Protein AF-Q00TC0-F1 (afdb_monomer_lite)

Secondary structure (DSSP, 8-state):
-------------------------------------------------EEPP-PPP-----HHHHHHHHHHHHHTTTTB-TTSSBTT-EETTSSTTB-SSSS-B--HHHHHHHH-TT-GGGGS--S-GGG-PPPSS-----EEPSTTS-EE-HHHHHHHHHHHHHHHHHHHHHHHHHHHTT---------------

pLDDT: mean 71.29, std 18.99, range [31.5, 92.44]

Radius of gyration: 34.58 Å; chains: 1; bounding box: 103×61×104 Å

Organism: Ostreococcus tauri (NCBI:txid70448)

Foldseek 3Di:
DDDDDDDDDDDDDDDDDDDDDDDDDDDDDDDDDDPDPDDDDDDDDPPPVADEADAFDDPDDAQVLVLLVQLVCLVCVVQAPLLRHGPPHHYPCRDSQDNVPPDGGDDSSRSSCVVCVVSVSVVVDLDDPVLDDQDPDFDSDWAAAPDSSGTHGPSNNVSVVVVVVVVVVVVVVVVVVVVVVVPDDPDDDDDDDDDDD

Sequence (197 aa):
MKPVIVVVCAIAGAVALARNTKGSPSGAIKPKKTKVVLDPAPTSFVKNDVLPFVRVKSVGVDLDEKNRIDVWLFAARDEVNMFGDARGTKYEHDTPLSNGSGGVKNNKYEYILMRNPDRPWNKVRRFPKHWGKKPDAETRDYVKLPEDYGFGSSTLRKWIEENIARDEETKLKAEEEAGSRTASPMTSPMASPSPAD

Structure (mmCIF, N/CA/C/O backbone):
data_AF-Q00TC0-F1
#
_entry.id   AF-Q00TC0-F1
#
loop_
_atom_site.group_PDB
_atom_site.id
_atom_site.type_symbol
_atom_site.label_atom_id
_atom_site.label_alt_id
_atom_site.label_comp_id
_atom_site.label_asym_id
_atom_site.label_entity_id
_atom_site.label_seq_id
_atom_site.pdbx_PDB_ins_code
_atom_site.Cartn_x
_atom_site.Cartn_y
_atom_site.Cartn_z
_atom_site.occupancy
_atom_site.B_iso_or_equiv
_atom_site.auth_seq_id
_atom_site.auth_comp_id
_atom_site.auth_asym_id
_atom_site.auth_atom_id
_atom_site.pdbx_PDB_model_num
ATOM 1 N N . MET A 1 1 ? 47.817 14.312 25.069 1.00 48.72 1 MET A N 1
ATOM 2 C CA . MET A 1 1 ? 48.611 14.668 23.873 1.00 48.72 1 MET A CA 1
ATOM 3 C C . MET A 1 1 ? 49.030 13.397 23.145 1.00 48.72 1 MET A C 1
ATOM 5 O O . MET A 1 1 ? 49.874 12.686 23.669 1.00 48.72 1 MET A O 1
ATOM 9 N N . LYS A 1 2 ? 48.404 13.092 21.999 1.00 43.59 2 LYS A N 1
ATOM 10 C CA . LYS A 1 2 ? 48.848 12.114 20.982 1.00 43.59 2 LYS A CA 1
ATOM 11 C C . LYS A 1 2 ? 48.243 12.559 19.635 1.00 43.59 2 LYS A C 1
ATOM 13 O O . LYS A 1 2 ? 47.019 12.676 19.594 1.00 43.59 2 LYS A O 1
ATOM 18 N N . PRO A 1 3 ? 49.018 12.863 18.579 1.00 57.62 3 PRO A N 1
ATOM 19 C CA . PRO A 1 3 ? 48.447 13.217 17.283 1.00 57.62 3 PRO A CA 1
ATOM 20 C C . PRO A 1 3 ? 48.186 11.950 16.461 1.00 57.62 3 PRO A C 1
ATOM 22 O O . PRO A 1 3 ? 49.082 11.128 16.280 1.00 57.62 3 PRO A O 1
ATOM 25 N N . VAL A 1 4 ? 46.962 11.791 15.956 1.00 53.84 4 VAL A N 1
ATOM 26 C CA . VAL A 1 4 ? 46.647 10.778 14.941 1.00 53.84 4 VAL A CA 1
ATOM 27 C C . VAL A 1 4 ? 46.828 11.434 13.577 1.00 53.84 4 VAL A C 1
ATOM 29 O O . VAL A 1 4 ? 46.049 12.295 13.179 1.00 53.84 4 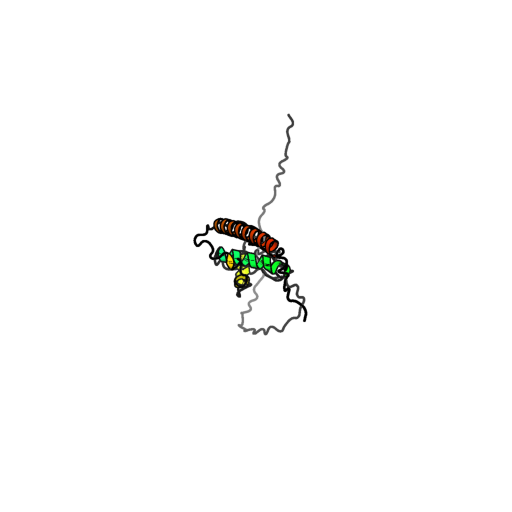VAL A O 1
ATOM 32 N N . ILE A 1 5 ? 47.901 11.050 12.891 1.00 50.84 5 ILE A N 1
ATOM 33 C CA . ILE A 1 5 ? 48.185 11.409 11.502 1.00 50.84 5 ILE A CA 1
ATOM 34 C C . ILE A 1 5 ? 47.366 10.460 10.626 1.00 50.84 5 ILE A C 1
ATOM 36 O O . ILE A 1 5 ? 47.624 9.258 10.619 1.00 50.84 5 ILE A O 1
ATOM 40 N N . VAL A 1 6 ? 46.385 10.985 9.890 1.00 56.16 6 VAL A N 1
ATOM 41 C CA . VAL A 1 6 ? 45.730 10.242 8.806 1.00 56.16 6 VAL A CA 1
ATOM 42 C C . VAL A 1 6 ? 46.312 10.727 7.487 1.00 56.16 6 VAL A C 1
ATOM 44 O O . VAL A 1 6 ? 46.176 11.885 7.098 1.00 56.16 6 VAL A O 1
ATOM 47 N N . VAL A 1 7 ? 47.017 9.802 6.846 1.00 49.38 7 VAL A N 1
ATOM 48 C CA . VAL A 1 7 ? 47.694 9.928 5.561 1.00 49.38 7 VAL A CA 1
ATOM 49 C C . VAL A 1 7 ? 46.658 10.112 4.450 1.00 49.38 7 VAL A C 1
ATOM 51 O O . VAL A 1 7 ? 45.841 9.230 4.196 1.00 49.38 7 VAL A O 1
ATOM 54 N N . VAL A 1 8 ? 46.711 11.259 3.773 1.00 45.72 8 VAL A N 1
ATOM 55 C CA . VAL A 1 8 ? 46.001 11.516 2.514 1.00 45.72 8 VAL A CA 1
ATOM 56 C C . VAL A 1 8 ? 46.807 10.868 1.391 1.00 45.72 8 VAL A C 1
ATOM 58 O O . VAL A 1 8 ? 47.902 11.323 1.069 1.00 45.72 8 VAL A O 1
ATOM 61 N N . CYS A 1 9 ? 46.282 9.795 0.800 1.00 40.31 9 CYS A N 1
ATOM 62 C CA . CYS A 1 9 ? 46.865 9.175 -0.386 1.00 40.31 9 CYS A CA 1
ATOM 63 C C . CYS A 1 9 ? 46.141 9.708 -1.629 1.00 40.31 9 CYS A C 1
ATOM 65 O O . CYS A 1 9 ? 45.025 9.297 -1.944 1.00 40.31 9 CYS A O 1
ATOM 67 N N . ALA A 1 10 ? 46.767 10.676 -2.299 1.00 42.88 10 ALA A N 1
ATOM 68 C CA . ALA A 1 10 ? 46.344 11.180 -3.596 1.00 42.88 10 ALA A CA 1
ATOM 69 C C . ALA A 1 10 ? 46.734 10.170 -4.686 1.00 42.88 10 ALA A C 1
ATOM 71 O O . ALA A 1 10 ? 47.915 9.874 -4.858 1.00 42.88 10 ALA A O 1
ATOM 72 N N . ILE A 1 11 ? 45.755 9.663 -5.438 1.00 49.56 11 ILE A N 1
ATOM 73 C CA . ILE A 1 11 ? 46.011 8.905 -6.666 1.00 49.56 11 ILE A CA 1
ATOM 74 C C . ILE A 1 11 ? 45.809 9.856 -7.843 1.00 49.56 11 ILE A C 1
ATOM 76 O O . ILE A 1 11 ? 44.707 10.338 -8.102 1.00 49.56 11 ILE A O 1
ATOM 80 N N . ALA A 1 12 ? 46.919 10.139 -8.516 1.00 43.47 12 ALA A N 1
ATOM 81 C CA . ALA A 1 12 ? 47.005 10.879 -9.760 1.00 43.47 12 ALA A CA 1
ATOM 82 C C . ALA A 1 12 ? 47.028 9.920 -10.962 1.00 43.47 12 ALA A C 1
ATOM 84 O O . ALA A 1 12 ? 47.591 8.830 -10.881 1.00 43.47 12 ALA A O 1
ATOM 85 N N . GLY A 1 13 ? 46.509 10.397 -12.098 1.00 35.56 13 GLY A N 1
ATOM 86 C CA . GLY A 1 13 ? 46.763 9.852 -13.439 1.00 35.56 13 GLY A CA 1
ATOM 87 C C . GLY A 1 13 ? 45.573 9.089 -14.037 1.00 35.56 13 GLY A C 1
ATOM 88 O O . GLY A 1 13 ? 44.942 8.293 -13.361 1.00 35.56 13 GLY A O 1
ATOM 89 N N . ALA A 1 14 ? 45.193 9.252 -15.303 1.00 41.91 14 ALA A N 1
ATOM 90 C CA . ALA A 1 14 ? 45.708 10.090 -16.375 1.00 41.91 14 ALA A CA 1
ATOM 91 C C . ALA A 1 14 ? 44.593 10.262 -17.425 1.00 41.91 14 ALA A C 1
ATOM 93 O O . ALA A 1 14 ? 43.910 9.303 -17.780 1.00 41.91 14 ALA A O 1
ATOM 94 N N . VAL A 1 15 ? 44.432 11.481 -17.938 1.00 46.44 15 VAL A N 1
ATOM 95 C CA . VAL A 1 15 ? 43.676 11.783 -19.160 1.00 46.44 15 VAL A CA 1
ATOM 96 C C . VAL A 1 15 ? 44.702 11.970 -20.270 1.00 46.44 15 VAL A C 1
ATOM 98 O O . VAL A 1 15 ? 45.565 12.838 -20.152 1.00 46.44 15 VAL A O 1
ATOM 101 N N . ALA A 1 16 ? 44.610 11.194 -21.351 1.00 42.09 16 ALA A N 1
ATOM 102 C CA . ALA A 1 16 ? 45.318 11.497 -22.589 1.00 42.09 16 ALA A CA 1
ATOM 103 C C . ALA A 1 16 ? 44.537 11.015 -23.820 1.00 42.09 16 ALA A C 1
ATOM 105 O O . ALA A 1 16 ? 44.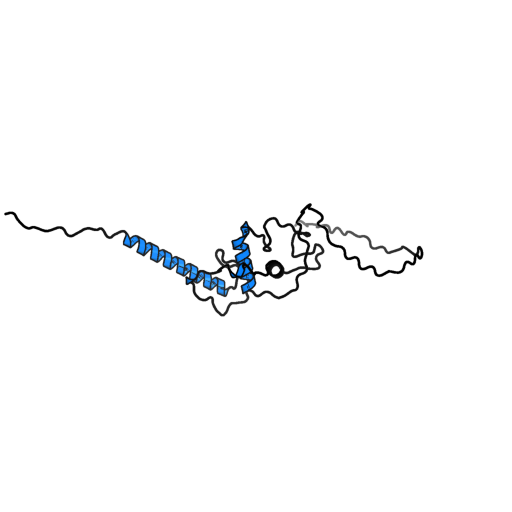043 9.893 -23.891 1.00 42.09 16 ALA A O 1
ATOM 106 N N . LEU A 1 17 ? 44.423 11.952 -24.757 1.00 38.09 17 LEU A N 1
ATOM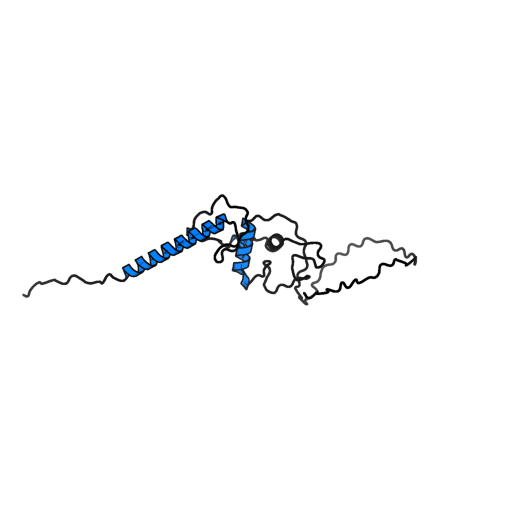 107 C CA . LEU A 1 17 ? 43.637 11.982 -25.982 1.00 38.09 17 LEU A CA 1
ATOM 108 C C . LEU A 1 17 ? 44.063 10.974 -27.066 1.00 38.09 17 LEU A C 1
ATOM 110 O O . LEU A 1 17 ? 45.244 10.800 -27.340 1.00 38.09 17 LEU A O 1
ATOM 114 N N . ALA A 1 18 ? 43.036 10.477 -27.763 1.00 38.66 18 ALA A N 1
ATOM 115 C CA . ALA A 1 18 ? 42.856 10.385 -29.218 1.00 38.66 18 ALA A CA 1
ATOM 116 C C . ALA A 1 18 ? 44.051 10.065 -30.139 1.00 38.66 18 ALA A C 1
ATOM 118 O O . ALA A 1 18 ? 45.017 10.817 -30.214 1.00 38.66 18 ALA A O 1
ATOM 119 N N . ARG A 1 19 ? 43.830 9.075 -31.020 1.00 40.47 19 ARG A N 1
ATOM 120 C CA . ARG A 1 19 ? 44.047 9.125 -32.484 1.00 40.47 19 ARG A CA 1
ATOM 121 C C . ARG A 1 19 ? 43.619 7.786 -33.101 1.00 40.47 19 ARG A C 1
ATOM 123 O O . ARG A 1 19 ? 44.242 6.775 -32.815 1.00 40.47 19 ARG A O 1
ATOM 130 N N . ASN A 1 20 ? 42.639 7.776 -34.005 1.00 35.31 20 ASN A N 1
ATOM 131 C CA . ASN A 1 20 ? 42.801 6.963 -35.211 1.00 35.31 20 ASN A CA 1
ATOM 132 C C . ASN A 1 20 ? 42.061 7.576 -36.401 1.00 35.31 20 ASN A C 1
ATOM 134 O O . ASN A 1 20 ? 40.901 7.978 -36.333 1.00 35.31 20 ASN A O 1
ATOM 138 N N . THR A 1 21 ? 42.816 7.678 -37.477 1.00 40.94 21 THR A N 1
ATOM 139 C CA . THR A 1 21 ? 42.538 8.325 -38.743 1.00 40.94 21 THR A CA 1
ATOM 140 C C . THR A 1 21 ? 42.026 7.311 -39.761 1.00 40.94 21 THR A C 1
ATOM 142 O O . THR A 1 21 ? 42.593 6.237 -39.892 1.00 40.94 21 THR A O 1
ATOM 145 N N . LYS A 1 22 ? 41.012 7.732 -40.524 1.00 33.56 22 LYS A N 1
ATOM 146 C CA . LYS A 1 22 ? 40.753 7.441 -41.948 1.00 33.56 22 LYS A CA 1
ATOM 147 C C . LYS A 1 22 ? 40.922 5.996 -42.466 1.00 33.56 22 LYS A C 1
ATOM 149 O O . LYS A 1 22 ? 42.024 5.554 -42.746 1.00 33.56 22 LYS A O 1
ATOM 154 N N . GLY A 1 23 ? 39.783 5.434 -42.883 1.00 32.62 23 GLY A N 1
ATOM 155 C CA . GLY A 1 23 ? 39.542 5.142 -44.304 1.00 32.62 23 GLY A CA 1
ATOM 156 C C . GLY A 1 23 ? 39.817 3.718 -44.794 1.00 32.62 23 GLY A C 1
ATOM 157 O O . GLY A 1 23 ? 40.959 3.333 -45.003 1.00 32.62 23 GLY A O 1
ATOM 158 N N . SER A 1 24 ? 38.747 2.990 -45.123 1.00 31.50 24 SER A N 1
ATOM 159 C CA . SER A 1 24 ? 38.765 1.927 -46.137 1.00 31.50 24 SER A CA 1
ATOM 160 C C . SER A 1 24 ? 37.386 1.842 -46.826 1.00 31.50 24 SER A C 1
ATOM 162 O O . SER A 1 24 ? 36.404 2.303 -46.239 1.00 31.50 24 SER A O 1
ATOM 164 N N . PRO A 1 25 ? 37.304 1.386 -48.091 1.00 43.59 25 PRO A N 1
ATOM 165 C CA . PRO A 1 25 ? 36.429 1.986 -49.090 1.00 43.59 25 PRO A CA 1
ATOM 166 C C . PRO A 1 25 ? 35.084 1.280 -49.306 1.00 43.59 25 PRO A C 1
ATOM 168 O O . PRO A 1 25 ? 34.936 0.073 -49.162 1.00 43.59 25 PRO A O 1
ATOM 171 N N . SER A 1 26 ? 34.132 2.112 -49.730 1.00 34.50 26 SER A N 1
ATOM 172 C CA . SER A 1 26 ? 33.080 1.889 -50.730 1.00 34.50 26 SER A CA 1
ATOM 173 C C . SER A 1 26 ? 32.761 0.441 -51.139 1.00 34.50 26 SER A C 1
ATOM 175 O O . SER A 1 26 ? 33.467 -0.178 -51.930 1.00 34.50 26 SER A O 1
ATOM 177 N N . GLY A 1 27 ? 31.590 -0.022 -50.704 1.00 31.86 27 GLY A N 1
ATOM 178 C CA . GLY A 1 27 ? 30.857 -1.143 -51.284 1.00 31.86 27 GLY A CA 1
ATOM 179 C C . GLY A 1 27 ? 29.368 -0.818 -51.259 1.00 31.86 27 GLY A C 1
ATOM 180 O O . GLY A 1 27 ? 28.670 -1.116 -50.295 1.00 31.86 27 GLY A O 1
ATOM 181 N N . ALA A 1 28 ? 28.892 -0.123 -52.290 1.00 41.06 28 ALA A N 1
ATOM 182 C CA . ALA A 1 28 ? 27.494 0.245 -52.446 1.00 41.06 28 ALA A CA 1
ATOM 183 C C . ALA A 1 28 ? 26.624 -0.999 -52.689 1.00 41.06 28 ALA A C 1
ATOM 185 O O . ALA A 1 28 ? 26.742 -1.636 -53.733 1.00 41.06 28 ALA A O 1
ATOM 186 N N . ILE A 1 29 ? 25.692 -1.300 -51.779 1.00 38.91 29 ILE A N 1
ATOM 187 C CA . ILE A 1 29 ? 24.561 -2.195 -52.057 1.00 38.91 29 ILE A CA 1
ATOM 188 C C . ILE A 1 29 ? 23.287 -1.555 -51.494 1.00 38.91 29 ILE A C 1
ATOM 190 O O . ILE A 1 29 ? 23.143 -1.311 -50.301 1.00 38.91 29 ILE A O 1
ATOM 194 N N . LYS A 1 30 ? 22.376 -1.232 -52.413 1.00 42.09 30 LYS A N 1
ATOM 195 C CA . LYS A 1 30 ? 21.073 -0.588 -52.195 1.00 42.09 30 LYS A CA 1
ATOM 196 C C . LYS A 1 30 ? 20.179 -1.450 -51.279 1.00 42.09 30 LYS A C 1
ATOM 198 O O . LYS A 1 30 ? 20.121 -2.659 -51.509 1.00 42.09 30 LYS A O 1
ATOM 203 N N . PRO A 1 31 ? 19.391 -0.889 -50.341 1.00 39.16 31 PRO A N 1
ATOM 204 C CA . PRO A 1 31 ? 18.407 -1.683 -49.611 1.00 39.16 31 PRO A CA 1
ATOM 205 C C . PRO A 1 31 ? 17.187 -1.973 -50.501 1.00 39.16 31 PRO A C 1
ATOM 207 O O . PRO A 1 31 ? 16.370 -1.093 -50.781 1.00 39.16 31 PRO A O 1
ATOM 210 N N . LYS A 1 32 ? 17.048 -3.226 -50.950 1.00 42.69 32 LYS A N 1
ATOM 211 C CA . LYS A 1 32 ? 15.774 -3.759 -51.449 1.00 42.69 32 LYS A CA 1
ATOM 212 C C . LYS A 1 32 ? 14.853 -3.986 -50.246 1.00 42.69 32 LYS A C 1
ATOM 214 O O . LYS A 1 32 ? 15.226 -4.671 -49.299 1.00 42.69 32 LYS A O 1
ATOM 219 N N . LYS A 1 33 ? 13.650 -3.407 -50.285 1.00 46.88 33 LYS A N 1
ATOM 220 C CA . LYS A 1 33 ? 12.564 -3.717 -49.347 1.00 46.88 33 LYS A CA 1
ATOM 221 C C . LYS A 1 33 ? 12.161 -5.182 -49.537 1.00 46.88 33 LYS A C 1
ATOM 223 O O . LYS A 1 33 ? 11.481 -5.495 -50.509 1.00 46.88 33 LYS A O 1
ATOM 228 N N . THR A 1 34 ? 12.532 -6.044 -48.597 1.00 38.34 34 THR A N 1
ATOM 229 C CA . THR A 1 34 ? 11.938 -7.377 -48.450 1.00 38.34 34 THR A CA 1
ATOM 230 C C . THR A 1 34 ? 11.283 -7.436 -47.081 1.00 38.34 34 THR A C 1
ATOM 232 O O . THR A 1 34 ? 11.945 -7.375 -46.049 1.00 38.34 34 THR A O 1
ATOM 235 N N . LYS A 1 35 ? 9.953 -7.495 -47.087 1.00 46.78 35 LYS A N 1
ATOM 236 C CA . LYS A 1 35 ? 9.118 -7.746 -45.918 1.00 46.78 35 LYS A CA 1
ATOM 237 C C . LYS A 1 35 ? 9.372 -9.193 -45.491 1.00 46.78 35 LYS A C 1
ATOM 239 O O . LYS A 1 35 ? 8.813 -10.106 -46.086 1.00 46.78 35 LYS A O 1
ATOM 244 N N . VAL A 1 36 ? 10.254 -9.401 -44.517 1.00 37.06 36 VAL A N 1
ATOM 245 C CA . VAL A 1 36 ? 10.420 -10.713 -43.888 1.00 37.06 36 VAL A CA 1
ATOM 246 C C . VAL A 1 36 ? 9.328 -10.837 -42.833 1.00 37.06 36 VAL A C 1
ATOM 248 O O . VAL A 1 36 ? 9.433 -10.298 -41.735 1.00 37.06 36 VAL A O 1
ATOM 251 N N . VAL A 1 37 ? 8.235 -11.493 -43.218 1.00 49.09 37 VAL A N 1
ATOM 252 C CA . VAL A 1 37 ? 7.329 -12.141 -42.270 1.00 49.09 37 VAL A CA 1
ATOM 253 C C . VAL A 1 37 ? 8.126 -13.317 -41.710 1.00 49.09 37 VAL A C 1
ATOM 255 O O . VAL A 1 37 ? 8.336 -14.308 -42.400 1.00 49.09 37 VAL A O 1
ATOM 258 N N . LEU A 1 38 ? 8.692 -13.135 -40.519 1.00 40.69 38 LEU A N 1
ATOM 259 C CA . LEU A 1 38 ? 9.277 -14.214 -39.732 1.00 40.69 38 LEU A CA 1
ATOM 260 C C . LEU A 1 38 ? 8.165 -14.738 -38.834 1.00 40.69 38 LEU A C 1
ATOM 262 O O . LEU A 1 38 ? 7.821 -14.101 -37.839 1.00 40.69 38 LEU A O 1
ATOM 266 N N . ASP A 1 39 ? 7.598 -15.876 -39.210 1.00 40.84 39 ASP A N 1
ATOM 267 C CA . ASP A 1 39 ? 6.833 -16.702 -38.286 1.00 40.84 39 ASP A CA 1
ATOM 268 C C . ASP A 1 39 ? 7.775 -17.133 -37.145 1.00 40.84 39 ASP A C 1
ATOM 270 O O . ASP A 1 39 ? 8.810 -17.753 -37.417 1.00 40.84 39 ASP A O 1
ATOM 274 N N . PRO A 1 40 ? 7.491 -16.817 -35.866 1.00 49.59 40 PRO A N 1
ATOM 275 C CA . PRO A 1 40 ? 8.294 -17.336 -34.772 1.00 49.59 40 PRO A CA 1
ATOM 276 C C . PRO A 1 40 ? 7.877 -18.783 -34.491 1.00 49.59 40 PRO A C 1
ATOM 278 O O . PRO A 1 40 ? 6.931 -19.045 -33.748 1.00 49.59 40 PRO A O 1
ATOM 281 N N . ALA A 1 41 ? 8.595 -19.741 -35.079 1.00 45.84 41 ALA A N 1
ATOM 282 C CA . ALA A 1 41 ? 8.568 -21.116 -34.594 1.00 45.84 41 ALA A CA 1
ATOM 283 C C . ALA A 1 41 ? 9.139 -21.173 -33.156 1.00 45.84 41 ALA A C 1
ATOM 285 O O . ALA A 1 41 ? 10.079 -20.436 -32.839 1.00 45.84 41 ALA A O 1
ATOM 286 N N . PRO A 1 42 ? 8.584 -22.019 -32.269 1.00 53.88 42 PRO A N 1
ATOM 287 C CA . PRO A 1 42 ? 8.917 -22.021 -30.849 1.00 53.88 42 PRO A CA 1
ATOM 288 C C . PRO A 1 42 ? 10.271 -22.692 -30.599 1.00 53.88 42 PRO A C 1
ATOM 290 O O . PRO A 1 42 ? 10.377 -23.916 -30.534 1.00 53.88 42 PRO A O 1
ATOM 293 N N . THR A 1 43 ? 11.320 -21.892 -30.419 1.00 49.72 43 THR A N 1
ATOM 294 C CA . THR A 1 43 ? 12.619 -22.388 -29.955 1.00 49.72 43 THR A CA 1
ATOM 295 C C . THR A 1 43 ? 12.513 -22.768 -28.477 1.00 49.72 43 THR A C 1
ATOM 297 O O . THR A 1 43 ? 12.267 -21.936 -27.603 1.00 49.72 43 THR A O 1
ATOM 300 N N . SER A 1 44 ? 12.656 -24.057 -28.198 1.00 45.75 44 SER A N 1
ATOM 301 C CA . SER A 1 44 ? 12.496 -24.669 -26.884 1.00 45.75 44 SER A CA 1
ATOM 302 C C . SER A 1 44 ? 13.642 -24.344 -25.911 1.00 45.75 44 SER A C 1
ATOM 304 O O . SER A 1 44 ? 14.778 -24.751 -26.126 1.00 45.75 44 SER A O 1
ATOM 306 N N . PHE A 1 45 ? 13.292 -23.666 -24.813 1.00 45.97 45 PHE A N 1
ATOM 307 C CA . PHE A 1 45 ? 13.650 -23.966 -23.417 1.00 45.97 45 PHE A CA 1
ATOM 308 C C . PHE A 1 45 ? 15.109 -24.339 -23.074 1.00 45.97 45 PHE A C 1
ATOM 310 O O . PHE A 1 45 ? 15.464 -25.506 -22.946 1.00 45.97 45 PHE A O 1
ATOM 317 N N . VAL A 1 46 ? 15.861 -23.321 -22.648 1.00 41.53 46 VAL A N 1
ATOM 318 C CA . VAL A 1 46 ? 16.468 -23.319 -21.306 1.00 41.53 46 VAL A CA 1
ATOM 319 C C . VAL A 1 46 ? 15.864 -22.115 -20.587 1.00 41.53 46 VAL A C 1
ATOM 321 O O . VAL A 1 46 ? 16.262 -20.979 -20.827 1.00 41.53 46 VAL A O 1
ATOM 324 N N . LYS A 1 47 ? 14.824 -22.339 -19.779 1.00 49.38 47 LYS A N 1
ATOM 325 C CA . LYS A 1 47 ? 14.145 -21.286 -19.012 1.00 49.38 47 LYS A CA 1
ATOM 326 C C . LYS A 1 47 ? 15.012 -20.832 -17.839 1.00 49.38 47 LYS A C 1
ATOM 328 O O . LYS A 1 47 ? 14.758 -21.146 -16.681 1.00 49.38 47 LYS A O 1
ATOM 333 N N . ASN A 1 48 ? 16.061 -20.081 -18.138 1.00 55.44 48 ASN A N 1
ATOM 334 C CA . ASN A 1 48 ? 16.570 -19.124 -17.172 1.00 55.44 48 ASN A CA 1
ATOM 335 C C . ASN A 1 48 ? 15.570 -17.961 -17.180 1.00 55.44 48 ASN A C 1
ATOM 337 O O . ASN A 1 48 ? 15.769 -16.996 -17.910 1.00 55.44 48 ASN A O 1
ATOM 341 N N . ASP A 1 49 ? 14.463 -18.107 -16.440 1.00 70.38 49 ASP A N 1
ATOM 342 C CA . ASP A 1 49 ? 13.342 -17.152 -16.342 1.00 70.38 49 ASP A CA 1
ATOM 343 C C . ASP A 1 49 ? 13.759 -15.875 -15.580 1.00 70.38 49 ASP A C 1
ATOM 345 O O . ASP A 1 49 ? 13.182 -15.494 -14.562 1.00 70.38 49 ASP A O 1
ATOM 349 N N . VAL A 1 50 ? 14.835 -15.235 -16.033 1.00 78.75 50 VAL A N 1
ATOM 350 C CA . VAL A 1 50 ? 15.293 -13.944 -15.535 1.00 78.75 50 VAL A CA 1
ATOM 351 C C . VAL A 1 50 ? 14.443 -12.876 -16.211 1.00 78.75 50 VAL A C 1
ATOM 353 O O . VAL A 1 50 ? 14.471 -12.730 -17.432 1.00 78.75 50 VAL A O 1
ATOM 356 N N . LEU A 1 51 ? 13.656 -12.143 -15.425 1.00 84.75 51 LEU A N 1
ATOM 357 C CA . LEU A 1 51 ? 12.800 -11.088 -15.952 1.00 84.75 51 LEU A CA 1
ATOM 358 C C . LEU A 1 51 ? 13.638 -9.865 -16.364 1.00 84.75 51 LEU A C 1
ATOM 360 O O . LEU A 1 51 ? 14.413 -9.366 -15.536 1.00 84.75 51 LEU A O 1
ATOM 364 N N . PRO A 1 52 ? 13.461 -9.354 -17.600 1.00 84.81 52 PRO A N 1
ATOM 365 C CA . PRO A 1 52 ? 14.162 -8.167 -18.066 1.00 84.81 52 PRO A CA 1
ATOM 366 C C . PRO A 1 52 ? 13.603 -6.898 -17.421 1.00 84.81 52 PRO A C 1
ATOM 368 O O . PRO A 1 52 ? 12.432 -6.835 -17.025 1.00 84.81 52 PRO A O 1
ATOM 371 N N . PHE A 1 53 ? 14.424 -5.850 -17.357 1.00 84.81 53 PHE A N 1
ATOM 372 C CA . PHE A 1 53 ? 13.959 -4.547 -16.883 1.00 84.81 53 PHE A CA 1
ATOM 373 C C . PHE A 1 53 ? 12.956 -3.919 -17.867 1.00 84.81 53 PHE A C 1
ATOM 375 O O . PHE A 1 53 ? 13.250 -3.705 -19.042 1.00 84.81 53 PHE A O 1
ATOM 382 N N . VAL A 1 54 ? 11.771 -3.551 -17.370 1.00 85.88 54 VAL A N 1
ATOM 383 C CA . VAL A 1 54 ? 10.736 -2.853 -18.148 1.00 85.88 54 VAL A CA 1
ATOM 384 C C . VAL A 1 54 ? 10.564 -1.451 -17.593 1.00 85.88 54 VAL A C 1
ATOM 386 O O . VAL A 1 54 ? 10.278 -1.289 -16.413 1.00 85.88 54 VAL A O 1
ATOM 389 N N . ARG A 1 55 ? 10.688 -0.419 -18.430 1.00 85.62 55 ARG A N 1
ATOM 390 C CA . ARG A 1 55 ? 10.452 0.967 -18.003 1.00 85.62 55 ARG A CA 1
ATOM 391 C C . ARG A 1 55 ? 8.958 1.218 -17.794 1.00 85.62 55 ARG A C 1
ATOM 393 O O . ARG A 1 55 ? 8.176 1.106 -18.737 1.00 85.62 55 ARG A O 1
ATOM 400 N N . VAL A 1 56 ? 8.583 1.633 -16.587 1.00 86.00 56 VAL A N 1
ATOM 401 C CA . VAL A 1 56 ? 7.195 1.954 -16.229 1.00 86.00 56 VAL A CA 1
ATOM 402 C C . VAL A 1 56 ? 6.963 3.462 -16.350 1.00 86.00 56 VAL A C 1
ATOM 404 O O . VAL A 1 56 ? 7.852 4.269 -16.079 1.00 86.00 56 VAL A O 1
ATOM 407 N N . LYS A 1 57 ? 5.770 3.858 -16.806 1.00 85.38 57 LYS A N 1
ATOM 408 C CA . LYS A 1 57 ? 5.350 5.266 -16.818 1.00 85.38 57 LYS A CA 1
ATOM 409 C C . LYS A 1 57 ? 4.916 5.669 -15.411 1.00 85.38 57 LYS A C 1
ATOM 411 O O . LYS A 1 57 ? 4.162 4.928 -14.789 1.00 85.38 57 LYS A O 1
ATOM 416 N N . SER A 1 58 ? 5.330 6.846 -14.949 1.00 81.12 58 SER A N 1
ATOM 417 C CA . SER A 1 58 ? 4.909 7.339 -13.641 1.00 81.12 58 SER A CA 1
ATOM 418 C C . SER A 1 58 ? 3.446 7.779 -13.675 1.00 81.12 58 SER A C 1
ATOM 420 O O . SER A 1 58 ? 3.116 8.733 -14.382 1.00 81.12 58 SER A O 1
ATOM 422 N N . VAL A 1 59 ? 2.577 7.089 -12.936 1.00 82.06 59 VAL A N 1
ATOM 423 C CA . VAL A 1 59 ? 1.125 7.362 -12.895 1.00 82.06 59 VAL A CA 1
ATOM 424 C C . VAL A 1 59 ? 0.733 8.093 -11.607 1.00 82.06 59 VAL A C 1
ATOM 426 O O . VAL A 1 59 ? -0.306 8.740 -11.572 1.00 82.06 59 VAL A O 1
ATOM 429 N N . GLY A 1 60 ? 1.586 8.071 -10.574 1.00 81.88 60 GLY A N 1
ATOM 430 C CA . GLY A 1 60 ? 1.280 8.684 -9.281 1.00 81.88 60 GLY A CA 1
ATOM 431 C C . GLY A 1 60 ? 0.229 7.876 -8.519 1.00 81.88 60 GLY A C 1
ATOM 432 O O . GLY A 1 60 ? -0.968 8.088 -8.660 1.00 81.88 60 GLY A O 1
ATOM 433 N N . VAL A 1 61 ? 0.686 6.927 -7.702 1.00 84.06 61 VAL A N 1
ATOM 434 C CA . VAL A 1 61 ? -0.200 6.028 -6.945 1.00 84.06 61 VAL A CA 1
ATOM 435 C C . VAL A 1 61 ? -0.622 6.673 -5.621 1.00 84.06 61 VAL A C 1
ATOM 437 O O . VAL A 1 61 ? 0.234 7.172 -4.875 1.00 84.06 61 VAL A O 1
ATOM 440 N N . ASP A 1 62 ? -1.923 6.641 -5.326 1.00 86.88 62 ASP A N 1
ATOM 441 C CA . ASP A 1 62 ? -2.489 7.159 -4.077 1.00 86.88 62 ASP A CA 1
ATOM 442 C C . ASP A 1 62 ? -2.047 6.343 -2.846 1.00 86.88 62 ASP A C 1
ATOM 444 O O . ASP A 1 62 ? -1.644 5.182 -2.953 1.00 86.88 62 ASP A O 1
ATOM 448 N N . LEU A 1 63 ? -2.096 6.961 -1.663 1.00 82.50 63 LEU A N 1
ATOM 449 C CA . LEU A 1 63 ? -1.712 6.335 -0.399 1.00 82.50 63 LEU A CA 1
ATOM 450 C C . LEU A 1 63 ? -2.586 5.119 -0.062 1.00 82.50 63 LEU A C 1
ATOM 452 O O . LEU A 1 63 ? -2.052 4.091 0.350 1.00 82.50 63 LEU A O 1
ATOM 456 N N . ASP A 1 64 ? -3.904 5.204 -0.257 1.00 81.12 64 ASP A N 1
ATOM 457 C CA . ASP A 1 64 ? -4.810 4.094 0.060 1.00 81.12 64 ASP A CA 1
ATOM 458 C C . ASP A 1 64 ? -4.502 2.871 -0.817 1.00 81.12 64 ASP A C 1
ATOM 460 O O . ASP A 1 64 ? -4.449 1.743 -0.326 1.00 81.12 64 ASP A O 1
ATOM 464 N N . GLU A 1 65 ? -4.191 3.097 -2.096 1.00 86.75 65 GLU A N 1
ATOM 465 C CA . GLU A 1 65 ? -3.810 2.031 -3.020 1.00 86.75 65 GLU A CA 1
ATOM 466 C C . GLU A 1 65 ? -2.456 1.398 -2.668 1.00 86.75 65 GLU A C 1
ATOM 468 O O . GLU A 1 65 ? -2.356 0.170 -2.629 1.00 86.75 65 GLU A O 1
ATOM 473 N N . LYS A 1 66 ? -1.437 2.203 -2.341 1.00 87.31 66 LYS A N 1
ATOM 474 C CA . LYS A 1 66 ? -0.141 1.689 -1.855 1.00 87.31 66 LYS A CA 1
ATOM 475 C C . LYS A 1 66 ? -0.324 0.785 -0.639 1.00 87.31 66 LYS A C 1
ATOM 477 O O . LYS A 1 66 ? 0.212 -0.318 -0.605 1.00 87.31 66 LYS A O 1
ATOM 482 N N . ASN A 1 67 ? -1.160 1.213 0.304 1.00 84.44 67 ASN A N 1
ATOM 483 C CA . ASN A 1 67 ? -1.427 0.453 1.518 1.00 84.44 67 ASN A CA 1
ATOM 484 C C . ASN A 1 67 ? -2.104 -0.893 1.223 1.00 84.44 67 ASN A C 1
ATOM 486 O O . ASN A 1 67 ? -1.742 -1.901 1.824 1.00 84.44 67 ASN A O 1
ATOM 490 N N . ARG A 1 68 ? -3.067 -0.941 0.290 1.00 87.44 68 ARG A N 1
ATOM 491 C CA . ARG A 1 68 ? -3.697 -2.210 -0.122 1.00 87.44 68 ARG A CA 1
ATOM 492 C C . ARG A 1 68 ? -2.683 -3.153 -0.761 1.00 87.44 68 ARG A C 1
ATOM 494 O O . ARG A 1 68 ? -2.689 -4.344 -0.457 1.00 87.44 68 ARG A O 1
ATOM 501 N N . ILE A 1 69 ? -1.805 -2.618 -1.611 1.00 90.38 69 ILE A N 1
ATOM 502 C CA . ILE A 1 69 ? -0.726 -3.386 -2.234 1.00 90.38 69 ILE A CA 1
ATOM 503 C C . ILE A 1 69 ? 0.181 -3.995 -1.161 1.00 90.38 69 ILE A C 1
ATOM 505 O O . ILE A 1 69 ? 0.449 -5.190 -1.215 1.00 90.38 69 ILE A O 1
ATOM 509 N N . ASP A 1 70 ? 0.622 -3.217 -0.171 1.00 88.00 70 ASP A N 1
ATOM 510 C CA . ASP A 1 70 ? 1.515 -3.735 0.871 1.00 88.00 70 ASP A CA 1
ATOM 511 C C . ASP A 1 70 ? 0.848 -4.795 1.751 1.00 88.00 70 ASP A C 1
ATOM 513 O O . ASP A 1 70 ? 1.482 -5.797 2.078 1.00 88.00 70 ASP A O 1
ATOM 517 N N . VAL A 1 71 ? -0.434 -4.627 2.087 1.00 86.88 71 VAL A N 1
ATOM 518 C CA . VAL A 1 71 ? -1.196 -5.647 2.825 1.00 86.88 71 VAL A CA 1
ATOM 519 C C . VAL A 1 71 ? -1.301 -6.934 2.011 1.00 86.88 71 VAL A C 1
ATOM 521 O O . VAL A 1 71 ? -1.109 -8.017 2.551 1.00 86.88 71 VAL A O 1
ATOM 524 N N . TRP A 1 72 ? -1.558 -6.836 0.706 1.00 90.12 72 TRP A N 1
ATOM 525 C CA . TRP A 1 72 ? -1.583 -8.007 -0.167 1.00 90.12 72 TRP A CA 1
ATOM 526 C C . TRP A 1 72 ? -0.213 -8.685 -0.276 1.00 90.12 72 TRP A C 1
ATOM 528 O O . TRP A 1 72 ? -0.143 -9.903 -0.152 1.00 90.12 72 TRP A O 1
ATOM 538 N N . LEU A 1 73 ? 0.872 -7.920 -0.434 1.00 89.94 73 LEU A N 1
ATOM 539 C CA . LEU A 1 73 ? 2.235 -8.462 -0.445 1.00 89.94 73 LEU A CA 1
ATOM 540 C C . LEU A 1 73 ? 2.574 -9.181 0.863 1.00 89.94 73 LEU A C 1
ATOM 542 O O . LEU A 1 73 ? 3.255 -10.201 0.846 1.00 89.94 73 LEU A O 1
ATOM 546 N N . PHE A 1 74 ? 2.110 -8.647 1.994 1.00 85.62 74 PHE A N 1
ATOM 547 C CA . PHE A 1 74 ? 2.312 -9.264 3.298 1.00 85.62 74 PHE A CA 1
ATOM 548 C C . PHE A 1 74 ? 1.471 -10.535 3.466 1.00 85.62 74 PHE A C 1
ATOM 550 O O . PHE A 1 74 ? 1.996 -11.562 3.889 1.00 85.62 74 PHE A O 1
ATOM 557 N N . ALA A 1 75 ? 0.192 -10.489 3.087 1.00 84.94 75 ALA A N 1
ATOM 558 C CA . ALA A 1 75 ? -0.723 -11.624 3.177 1.00 84.94 75 ALA A CA 1
ATOM 559 C C . ALA A 1 75 ? -0.311 -12.780 2.253 1.00 84.94 75 ALA A C 1
ATOM 561 O O . ALA A 1 75 ? -0.419 -13.939 2.634 1.00 84.94 75 ALA A O 1
ATOM 562 N N . ALA A 1 76 ? 0.193 -12.468 1.058 1.00 87.88 76 ALA A N 1
ATOM 563 C CA . ALA A 1 76 ? 0.640 -13.447 0.074 1.00 87.88 76 ALA A CA 1
ATOM 564 C C . ALA A 1 76 ? 2.158 -13.714 0.133 1.00 87.88 76 ALA A C 1
ATOM 566 O O . ALA A 1 76 ? 2.703 -14.292 -0.803 1.00 87.88 76 ALA A O 1
ATOM 567 N N . ARG A 1 77 ? 2.868 -13.318 1.202 1.00 86.38 77 ARG A N 1
ATOM 568 C CA . ARG A 1 77 ? 4.350 -13.363 1.297 1.00 86.38 77 ARG A CA 1
ATOM 569 C C . ARG A 1 77 ? 4.989 -14.740 1.064 1.00 86.38 77 ARG A C 1
ATOM 571 O O . ARG A 1 77 ? 6.190 -14.834 0.784 1.00 86.38 77 ARG A O 1
ATOM 578 N N . ASP A 1 78 ? 4.208 -15.800 1.235 1.00 88.38 78 ASP A N 1
ATOM 579 C CA . ASP A 1 78 ? 4.641 -17.184 1.040 1.00 88.38 78 ASP A CA 1
ATOM 580 C C . ASP A 1 78 ? 4.571 -17.601 -0.439 1.00 88.38 78 ASP A C 1
ATOM 582 O O . ASP A 1 78 ? 5.266 -18.523 -0.856 1.00 88.38 78 ASP A O 1
ATOM 586 N N . GLU A 1 79 ? 3.817 -16.864 -1.256 1.00 88.00 79 GLU A N 1
ATOM 587 C CA . GLU A 1 79 ? 3.603 -17.122 -2.684 1.00 88.00 79 GLU A CA 1
ATOM 588 C C . GLU A 1 79 ? 4.250 -16.054 -3.571 1.00 88.00 79 GLU A C 1
ATOM 590 O O . GLU A 1 79 ? 4.806 -16.370 -4.627 1.00 88.00 79 GLU A O 1
ATOM 595 N N . VAL A 1 80 ? 4.234 -14.794 -3.124 1.00 90.88 80 VAL A N 1
ATOM 596 C CA . VAL A 1 80 ? 4.777 -13.646 -3.855 1.00 90.88 80 VAL A CA 1
ATOM 597 C C . VAL A 1 80 ? 6.023 -13.068 -3.192 1.00 90.88 80 VAL A C 1
ATOM 599 O O . VAL A 1 80 ? 6.227 -13.141 -1.981 1.00 90.88 80 VAL A O 1
ATOM 602 N N . ASN A 1 81 ? 6.891 -12.482 -4.009 1.00 90.50 81 ASN A N 1
ATOM 603 C CA . ASN A 1 81 ? 8.045 -11.721 -3.559 1.00 90.50 81 ASN A CA 1
ATOM 604 C C . ASN A 1 81 ? 7.660 -10.268 -3.214 1.00 90.50 81 ASN A C 1
ATOM 606 O O . ASN A 1 81 ? 6.507 -9.857 -3.319 1.00 90.50 81 ASN A O 1
ATOM 610 N N . MET A 1 82 ? 8.647 -9.448 -2.845 1.00 88.56 82 MET A N 1
ATOM 611 C CA . MET A 1 82 ? 8.429 -8.045 -2.458 1.00 88.56 82 MET A CA 1
ATOM 612 C C . MET A 1 82 ? 7.879 -7.131 -3.575 1.00 88.56 82 MET A C 1
ATOM 614 O O . MET A 1 82 ? 7.510 -5.989 -3.293 1.00 88.56 82 MET A O 1
ATOM 618 N N . PHE A 1 83 ? 7.834 -7.608 -4.821 1.00 89.81 83 PHE A N 1
ATOM 619 C CA . PHE A 1 83 ? 7.318 -6.908 -6.002 1.00 89.81 83 PHE A CA 1
ATOM 620 C C . PHE A 1 83 ? 6.036 -7.546 -6.555 1.00 89.81 83 PHE A C 1
ATOM 622 O O . PHE A 1 83 ? 5.572 -7.143 -7.617 1.00 89.81 83 PHE A O 1
ATOM 629 N N . GLY A 1 84 ? 5.450 -8.517 -5.848 1.00 88.94 84 GLY A N 1
ATOM 630 C CA . GLY A 1 84 ? 4.197 -9.153 -6.249 1.00 88.94 84 GLY A CA 1
ATOM 631 C C . GLY A 1 84 ? 4.330 -10.176 -7.378 1.00 88.94 84 GLY A C 1
ATOM 632 O O . GLY A 1 84 ? 3.310 -10.638 -7.879 1.00 88.94 84 GLY A O 1
ATOM 633 N N . ASP A 1 85 ? 5.551 -10.528 -7.785 1.00 90.44 85 ASP A N 1
ATOM 634 C CA . ASP A 1 85 ? 5.793 -11.664 -8.679 1.00 90.44 85 ASP A CA 1
ATOM 635 C C . ASP A 1 85 ? 5.954 -12.952 -7.859 1.00 90.44 85 ASP A C 1
ATOM 637 O O . ASP A 1 85 ? 6.180 -12.899 -6.650 1.00 90.44 85 ASP A O 1
ATOM 641 N N . ALA A 1 86 ? 5.892 -14.119 -8.503 1.00 89.06 86 ALA A N 1
ATOM 642 C CA . ALA A 1 86 ? 6.073 -15.406 -7.831 1.00 89.06 86 ALA A CA 1
ATOM 643 C C . ALA A 1 86 ? 7.392 -15.466 -7.034 1.00 89.06 86 ALA A C 1
ATOM 645 O O . ALA A 1 86 ? 8.437 -14.962 -7.473 1.00 89.06 86 ALA A O 1
ATOM 646 N N . ARG A 1 87 ? 7.376 -16.113 -5.864 1.00 86.62 87 ARG A N 1
ATOM 647 C CA . ARG A 1 87 ? 8.604 -16.359 -5.097 1.00 86.62 87 ARG A CA 1
ATOM 648 C C . ARG A 1 87 ? 9.636 -17.108 -5.940 1.00 86.62 87 ARG A C 1
ATOM 650 O O . ARG A 1 87 ? 9.319 -18.052 -6.652 1.00 86.62 87 ARG A O 1
ATOM 657 N N . GLY A 1 88 ? 10.894 -16.682 -5.834 1.00 85.31 88 GLY A N 1
ATOM 658 C CA . GLY A 1 88 ? 12.004 -17.251 -6.605 1.00 85.31 88 GLY A CA 1
ATOM 659 C C . GLY A 1 88 ? 12.203 -16.637 -7.994 1.00 85.31 88 GLY A C 1
ATOM 660 O O . GLY A 1 88 ? 13.175 -16.988 -8.660 1.00 85.31 88 GLY A O 1
ATOM 661 N N . THR A 1 89 ? 11.349 -15.693 -8.411 1.00 88.44 89 THR A N 1
ATOM 662 C CA . THR A 1 89 ? 11.567 -14.901 -9.630 1.00 88.44 89 THR A CA 1
ATOM 663 C C . THR A 1 89 ? 12.909 -14.170 -9.560 1.00 88.44 89 THR A C 1
ATOM 665 O O . THR A 1 89 ? 13.192 -13.479 -8.577 1.00 88.44 89 THR A O 1
ATOM 668 N N . LYS A 1 90 ? 13.731 -14.325 -10.604 1.00 89.81 90 LYS A N 1
ATOM 669 C CA . LYS A 1 90 ? 15.033 -13.659 -10.746 1.00 89.81 90 LYS A CA 1
ATOM 670 C C . LYS A 1 90 ? 14.912 -12.464 -11.683 1.00 89.81 90 LYS A C 1
ATOM 672 O O . LYS A 1 90 ? 14.146 -12.502 -12.642 1.00 89.81 90 LYS A O 1
ATOM 677 N N . TYR A 1 91 ? 15.707 -11.431 -11.431 1.00 88.69 91 TYR A N 1
ATOM 678 C CA . TYR A 1 91 ? 15.712 -10.194 -12.210 1.00 88.69 91 TYR A CA 1
ATOM 679 C C . TYR A 1 91 ? 17.076 -9.969 -12.853 1.00 88.69 91 TYR A C 1
ATOM 681 O O . TYR A 1 91 ? 18.098 -10.319 -12.267 1.00 88.69 91 TYR A O 1
ATOM 689 N N . GLU A 1 92 ? 17.084 -9.365 -14.042 1.00 84.62 92 GLU A N 1
ATOM 690 C CA . GLU A 1 92 ? 18.296 -9.108 -14.837 1.00 84.62 92 GLU A CA 1
ATOM 691 C C . GLU A 1 92 ? 19.353 -8.281 -14.085 1.00 84.62 92 GLU A C 1
ATOM 693 O O . GLU A 1 92 ? 20.552 -8.482 -14.262 1.00 84.62 92 GLU A O 1
ATOM 698 N N . HIS A 1 93 ? 18.905 -7.385 -13.204 1.00 82.81 93 HIS A N 1
ATOM 699 C CA . HIS A 1 93 ? 19.755 -6.475 -12.432 1.00 82.81 93 HIS A CA 1
ATOM 700 C C . HIS A 1 93 ? 19.453 -6.538 -10.929 1.00 82.81 93 HIS A C 1
ATOM 702 O O . HIS A 1 93 ? 19.358 -5.499 -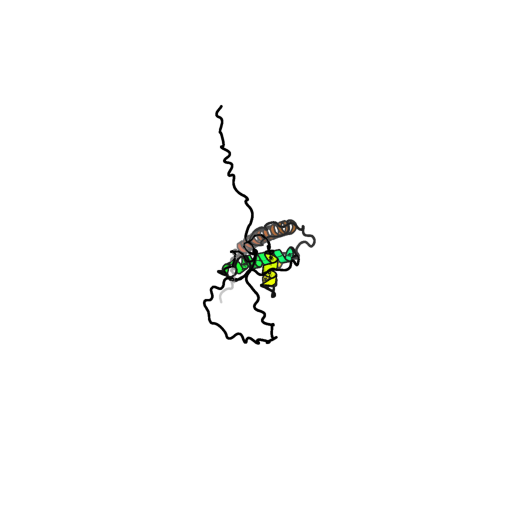10.274 1.00 82.81 93 HIS A O 1
ATOM 708 N N . ASP A 1 94 ? 19.197 -7.740 -10.405 1.00 81.81 94 ASP A N 1
ATOM 709 C CA . ASP A 1 94 ? 18.785 -8.038 -9.019 1.00 81.81 94 ASP A CA 1
ATOM 710 C C . ASP A 1 94 ? 17.397 -7.515 -8.617 1.00 81.81 94 ASP A C 1
ATOM 712 O O . ASP A 1 94 ? 16.705 -8.128 -7.808 1.00 81.81 94 ASP A O 1
ATOM 716 N N . THR A 1 95 ? 16.959 -6.391 -9.184 1.00 84.38 95 THR A N 1
ATOM 717 C CA . THR A 1 95 ? 15.704 -5.712 -8.852 1.00 84.38 95 THR A CA 1
ATOM 718 C C . THR A 1 95 ? 14.977 -5.279 -10.131 1.00 84.38 95 THR A C 1
ATOM 720 O O . THR A 1 95 ? 15.597 -4.655 -10.992 1.00 84.38 95 THR A O 1
ATOM 723 N N . PRO A 1 96 ? 13.647 -5.469 -10.246 1.00 86.25 96 PRO A N 1
ATOM 724 C CA . PRO A 1 96 ? 12.865 -5.033 -11.414 1.00 86.25 96 PRO A CA 1
ATOM 725 C C . PRO A 1 96 ? 12.749 -3.506 -11.540 1.00 86.25 96 PRO A C 1
ATOM 727 O O . PRO A 1 96 ? 12.179 -2.977 -12.495 1.00 86.25 96 PRO A O 1
ATOM 730 N N . LEU A 1 97 ? 13.248 -2.781 -10.541 1.00 87.44 97 LEU A N 1
ATOM 731 C CA . LEU A 1 97 ? 13.148 -1.336 -10.431 1.00 87.44 97 LEU A CA 1
ATOM 732 C C . LEU A 1 97 ? 14.355 -0.604 -11.005 1.00 87.44 97 LEU A C 1
ATOM 734 O O . LEU A 1 97 ? 14.269 0.610 -11.135 1.00 87.44 97 LEU A O 1
ATOM 738 N N . SER A 1 98 ? 15.449 -1.290 -11.347 1.00 85.81 98 SER A N 1
ATOM 739 C CA . SER A 1 98 ? 16.689 -0.661 -11.816 1.00 85.81 98 SER A CA 1
ATOM 740 C C . SER A 1 98 ? 17.233 -1.363 -13.055 1.00 85.81 98 SER A C 1
ATOM 742 O O . SER A 1 98 ? 17.151 -2.580 -13.171 1.00 85.81 98 SER A O 1
ATOM 744 N N . ASN A 1 99 ? 17.844 -0.594 -13.954 1.00 84.44 99 ASN A N 1
ATOM 745 C CA . ASN A 1 99 ? 18.524 -1.096 -15.149 1.00 84.44 99 ASN A CA 1
ATOM 746 C C . ASN A 1 99 ? 20.037 -1.339 -14.943 1.00 84.44 99 ASN A C 1
ATOM 748 O O . ASN A 1 99 ? 20.805 -1.287 -15.899 1.00 84.44 99 ASN A O 1
ATOM 752 N N . GLY A 1 100 ? 20.497 -1.479 -13.694 1.00 77.06 100 GLY A N 1
ATOM 753 C CA . GLY A 1 100 ? 21.906 -1.730 -13.345 1.00 77.06 100 GLY A CA 1
ATOM 754 C C . GLY A 1 100 ? 22.865 -0.538 -13.518 1.00 77.06 100 GLY A C 1
ATOM 755 O O . GLY A 1 100 ? 23.800 -0.396 -12.739 1.00 77.06 100 GLY A O 1
ATOM 756 N N . SER A 1 101 ? 22.619 0.376 -14.463 1.00 72.19 101 SER A N 1
ATOM 757 C CA . SER A 1 101 ? 23.481 1.541 -14.751 1.00 72.19 101 SER A CA 1
ATOM 758 C C . SER A 1 101 ? 23.065 2.844 -14.046 1.00 72.19 101 SER A C 1
ATOM 760 O O . SER A 1 101 ? 23.579 3.914 -14.357 1.00 72.19 101 SER A O 1
ATOM 762 N N . GLY A 1 102 ? 22.130 2.782 -13.091 1.00 68.62 102 GLY A N 1
ATOM 763 C CA . GLY A 1 102 ? 21.791 3.892 -12.187 1.00 68.62 102 GLY A CA 1
ATOM 764 C C . GLY A 1 102 ? 20.940 5.027 -12.776 1.00 68.62 102 GLY A C 1
ATOM 765 O O . GLY A 1 102 ? 20.567 5.934 -12.035 1.00 68.62 102 GLY A O 1
ATOM 766 N N . GLY A 1 103 ? 20.601 4.982 -14.068 1.00 72.75 103 GLY A N 1
ATOM 767 C CA . GLY A 1 103 ? 19.926 6.088 -14.760 1.00 72.75 103 GLY A CA 1
ATOM 768 C C . GLY A 1 103 ? 18.395 6.062 -14.716 1.00 72.75 103 GLY A C 1
ATOM 769 O O . GLY A 1 103 ? 17.767 7.117 -14.677 1.00 72.75 103 GLY A O 1
ATOM 770 N N . VAL A 1 104 ? 17.771 4.881 -14.721 1.00 77.75 104 VAL A N 1
ATOM 771 C CA . VAL A 1 104 ? 16.304 4.756 -14.763 1.00 77.75 104 VAL A CA 1
ATOM 772 C C . VAL A 1 104 ? 15.844 3.899 -13.596 1.00 77.75 104 VAL A C 1
ATOM 774 O O . VAL A 1 104 ? 16.250 2.744 -13.480 1.00 77.75 104 VAL A O 1
ATOM 777 N N . LYS A 1 105 ? 14.994 4.473 -12.736 1.00 82.62 105 LYS A N 1
ATOM 778 C CA . LYS A 1 105 ? 14.393 3.776 -11.597 1.00 82.62 105 LYS A CA 1
ATOM 779 C C . LYS A 1 105 ? 12.874 3.796 -11.701 1.00 82.62 105 LYS A C 1
ATOM 781 O O . LYS A 1 105 ? 12.288 4.873 -11.788 1.00 82.62 105 LYS A O 1
ATOM 786 N N . ASN A 1 106 ? 12.248 2.625 -11.669 1.00 87.38 106 ASN A N 1
ATOM 787 C CA . ASN A 1 106 ? 10.796 2.525 -11.544 1.00 87.38 106 ASN A CA 1
ATOM 788 C C . ASN A 1 106 ? 10.391 2.629 -10.074 1.00 87.38 106 ASN A C 1
ATOM 790 O O . ASN A 1 106 ? 11.109 2.173 -9.181 1.00 87.38 106 ASN A O 1
ATOM 794 N N . ASN A 1 107 ? 9.202 3.163 -9.811 1.00 90.00 107 ASN A N 1
ATOM 795 C CA . ASN A 1 107 ? 8.613 3.057 -8.485 1.00 90.00 107 ASN A CA 1
ATOM 796 C C . ASN A 1 107 ? 8.102 1.621 -8.241 1.00 90.00 107 ASN A C 1
ATOM 798 O O . ASN A 1 107 ? 7.475 1.031 -9.122 1.00 90.00 107 ASN A O 1
ATOM 802 N N . LYS A 1 108 ? 8.325 1.079 -7.031 1.00 89.62 108 LYS A N 1
ATOM 803 C CA . LYS A 1 108 ? 7.848 -0.251 -6.598 1.00 89.62 108 LYS A CA 1
ATOM 804 C C . LYS A 1 108 ? 6.368 -0.465 -6.926 1.00 89.62 108 LYS A C 1
ATOM 806 O O . LYS A 1 108 ? 6.009 -1.459 -7.548 1.00 89.62 108 LYS A O 1
ATOM 811 N N . TYR A 1 109 ? 5.519 0.476 -6.520 1.00 91.06 109 TYR A N 1
ATOM 812 C CA . TYR A 1 109 ? 4.068 0.349 -6.652 1.00 91.06 109 TYR A CA 1
ATOM 813 C C . TYR A 1 109 ? 3.618 0.425 -8.110 1.00 91.06 109 TYR A C 1
ATOM 815 O O . TYR A 1 109 ? 2.700 -0.278 -8.510 1.00 91.06 109 TYR A O 1
ATOM 823 N N . GLU A 1 110 ? 4.294 1.228 -8.929 1.00 91.25 110 GLU A N 1
ATOM 824 C CA . GLU A 1 110 ? 3.970 1.352 -10.353 1.00 91.25 110 GLU A CA 1
ATOM 825 C C . GLU A 1 110 ? 4.309 0.073 -11.119 1.00 91.25 110 GLU A C 1
ATOM 827 O O . GLU A 1 110 ? 3.539 -0.360 -11.974 1.00 91.25 110 GLU A O 1
ATOM 832 N N . TYR A 1 111 ? 5.424 -0.572 -10.771 1.00 91.31 111 TYR A N 1
ATOM 833 C CA . TYR A 1 111 ? 5.757 -1.888 -11.305 1.00 91.31 111 TYR A CA 1
ATOM 834 C C . TYR A 1 111 ? 4.698 -2.937 -10.937 1.00 91.31 111 TYR A C 1
ATOM 836 O O . TYR A 1 111 ? 4.225 -3.666 -11.809 1.00 91.31 111 TYR A O 1
ATOM 844 N N . ILE A 1 112 ? 4.270 -2.961 -9.671 1.00 92.44 112 ILE A N 1
ATOM 845 C CA . ILE A 1 112 ? 3.236 -3.888 -9.191 1.00 92.44 112 ILE A CA 1
ATOM 846 C C . ILE A 1 112 ? 1.915 -3.675 -9.938 1.00 92.44 112 ILE A C 1
ATOM 848 O O . ILE A 1 112 ? 1.295 -4.651 -10.356 1.00 92.44 112 ILE A O 1
ATOM 852 N N . LEU A 1 113 ? 1.509 -2.419 -10.153 1.00 91.50 113 LEU A N 1
ATOM 853 C CA . LEU A 1 113 ? 0.317 -2.074 -10.934 1.00 91.50 113 LEU A CA 1
ATOM 854 C C . LEU A 1 113 ? 0.404 -2.562 -12.379 1.00 91.50 113 LEU A C 1
ATOM 856 O O . LEU A 1 113 ? -0.578 -3.062 -12.921 1.00 91.50 113 LEU A O 1
ATOM 860 N N . MET A 1 114 ? 1.574 -2.415 -12.999 1.00 89.75 114 MET A N 1
ATOM 861 C CA . MET A 1 114 ? 1.801 -2.872 -14.366 1.00 89.75 114 MET A CA 1
ATOM 862 C C . MET A 1 114 ? 1.729 -4.401 -14.471 1.00 89.75 114 MET A C 1
ATOM 864 O O . MET A 1 114 ? 1.167 -4.913 -15.436 1.00 89.75 114 MET A O 1
ATOM 868 N N . ARG A 1 115 ? 2.302 -5.137 -13.508 1.00 89.62 115 ARG A N 1
ATOM 869 C CA . ARG A 1 115 ? 2.296 -6.610 -13.524 1.00 89.62 115 ARG A CA 1
ATOM 870 C C . ARG A 1 115 ? 0.961 -7.221 -13.135 1.00 89.62 115 ARG A C 1
ATOM 872 O O . ARG A 1 115 ? 0.625 -8.278 -13.658 1.00 89.62 115 ARG A O 1
ATOM 879 N N . ASN A 1 116 ? 0.210 -6.558 -12.262 1.00 89.62 116 ASN A N 1
ATOM 880 C CA . ASN A 1 116 ? -1.049 -7.057 -11.724 1.00 89.62 116 ASN A CA 1
ATOM 881 C C . ASN A 1 116 ? -2.215 -6.147 -12.144 1.00 89.62 116 ASN A C 1
ATOM 883 O O . ASN A 1 116 ? -2.741 -5.399 -11.310 1.00 89.62 116 ASN A O 1
ATOM 887 N N . PRO A 1 117 ? -2.653 -6.206 -13.417 1.00 89.50 117 PRO A N 1
ATOM 888 C CA . PRO A 1 117 ? -3.766 -5.390 -13.901 1.00 89.50 117 PRO A CA 1
ATOM 889 C C . PRO A 1 117 ? -5.084 -5.710 -13.181 1.00 89.50 117 PRO A C 1
ATOM 891 O O . PRO A 1 117 ? -5.916 -4.821 -13.017 1.00 89.50 117 PRO A O 1
ATOM 894 N N . ASP A 1 118 ? -5.238 -6.940 -12.679 1.00 90.38 118 ASP A N 1
ATOM 895 C CA . ASP A 1 118 ? -6.427 -7.401 -11.951 1.00 90.38 118 ASP A CA 1
ATOM 896 C C . ASP A 1 118 ? -6.525 -6.859 -10.516 1.00 90.38 118 ASP A C 1
ATOM 898 O O . ASP A 1 118 ? -7.539 -7.064 -9.846 1.00 90.38 118 ASP A O 1
ATOM 902 N N . ARG A 1 119 ? -5.479 -6.171 -10.029 1.00 90.81 119 ARG A N 1
ATOM 903 C CA . ARG A 1 119 ? -5.417 -5.537 -8.699 1.00 90.81 119 ARG A CA 1
ATOM 904 C C . ARG A 1 119 ? -5.911 -6.466 -7.577 1.00 90.81 119 ARG A C 1
ATOM 906 O O . ARG A 1 119 ? -6.904 -6.156 -6.908 1.00 90.81 119 ARG A O 1
ATOM 913 N N . PRO A 1 120 ? -5.235 -7.610 -7.342 1.00 88.94 120 PRO A N 1
ATOM 914 C CA . PRO A 1 120 ? -5.685 -8.636 -6.396 1.00 88.94 120 PRO A CA 1
ATOM 915 C C . PRO A 1 120 ? -5.885 -8.104 -4.969 1.00 88.94 120 PRO A C 1
ATOM 917 O O . PRO A 1 120 ? -6.748 -8.594 -4.240 1.00 88.94 120 PRO A O 1
ATOM 920 N N . TRP A 1 121 ? -5.172 -7.041 -4.593 1.00 88.06 121 TRP A N 1
ATOM 921 C CA . TRP A 1 121 ? -5.320 -6.359 -3.307 1.00 88.06 121 TRP A CA 1
ATOM 922 C C . TRP A 1 121 ? -6.705 -5.750 -3.050 1.00 88.06 121 TRP A C 1
ATOM 924 O O . TRP A 1 121 ? -7.048 -5.520 -1.896 1.00 88.06 121 TRP A O 1
ATOM 934 N N . ASN A 1 122 ? -7.544 -5.534 -4.070 1.00 86.69 122 ASN A N 1
ATOM 935 C CA . ASN A 1 122 ? -8.925 -5.077 -3.859 1.00 86.69 122 ASN A CA 1
ATOM 936 C C . ASN A 1 122 ? -9.814 -6.129 -3.176 1.00 86.69 122 ASN A C 1
ATOM 938 O O . ASN A 1 122 ? -10.849 -5.780 -2.610 1.00 86.69 122 ASN A O 1
ATOM 942 N N . LYS A 1 123 ? -9.421 -7.408 -3.214 1.00 83.06 123 LYS A N 1
ATOM 943 C CA . LYS A 1 123 ? -10.135 -8.503 -2.537 1.00 83.06 123 LYS A CA 1
ATOM 944 C C . LYS A 1 123 ? -9.723 -8.643 -1.072 1.00 83.06 123 LYS A C 1
ATOM 946 O O . LYS A 1 123 ? -10.467 -9.214 -0.277 1.00 83.06 123 LYS A O 1
ATOM 951 N N . VAL A 1 124 ? -8.552 -8.123 -0.706 1.00 77.81 124 VAL A N 1
ATOM 952 C CA . VAL A 1 124 ? -8.016 -8.233 0.649 1.00 77.81 124 VAL A CA 1
ATOM 953 C C . VAL A 1 124 ? -8.684 -7.172 1.520 1.00 77.81 124 VAL A C 1
ATOM 955 O O . VAL A 1 124 ? -8.407 -5.977 1.415 1.00 77.81 124 VAL A O 1
ATOM 958 N N . ARG A 1 125 ? -9.620 -7.602 2.373 1.00 72.12 125 ARG A N 1
ATOM 959 C CA . ARG A 1 125 ? -10.264 -6.710 3.343 1.00 72.12 125 ARG A CA 1
ATOM 960 C C . ARG A 1 125 ? -9.266 -6.380 4.443 1.00 72.12 125 ARG A C 1
ATOM 962 O O . ARG A 1 125 ? -8.887 -7.248 5.217 1.00 72.12 125 ARG A O 1
ATOM 969 N N . ARG A 1 126 ? -8.867 -5.111 4.498 1.00 73.88 126 ARG A N 1
ATOM 970 C CA . ARG A 1 126 ? -7.837 -4.623 5.417 1.00 73.88 126 ARG A CA 1
ATOM 971 C C . ARG A 1 126 ? -8.271 -4.584 6.881 1.00 73.88 126 ARG A C 1
ATOM 973 O O . ARG A 1 126 ? -7.444 -4.817 7.748 1.00 73.88 126 ARG A O 1
ATOM 980 N N . PHE A 1 127 ? -9.537 -4.268 7.145 1.00 80.56 127 PHE A N 1
ATOM 981 C CA . PHE A 1 127 ? -10.057 -4.088 8.500 1.00 80.56 127 PHE A CA 1
ATOM 982 C C . PHE A 1 127 ? -11.265 -4.993 8.761 1.00 80.56 127 PHE A C 1
ATOM 984 O O . PHE A 1 127 ? -12.039 -5.265 7.826 1.00 80.56 127 PHE A O 1
ATOM 991 N N . PRO A 1 128 ? -11.461 -5.432 10.017 1.00 81.38 128 PRO A N 1
ATOM 992 C CA . PRO A 1 128 ? -12.664 -6.137 10.431 1.00 81.38 128 PRO A CA 1
ATOM 993 C C . PRO A 1 128 ? -13.946 -5.352 10.131 1.00 81.38 128 PRO A C 1
ATOM 995 O O . PRO A 1 128 ? -13.963 -4.122 10.088 1.00 81.38 128 PRO A O 1
ATOM 998 N N . LYS A 1 129 ? -15.058 -6.069 9.916 1.00 79.69 129 LYS A N 1
ATOM 999 C CA . LYS A 1 129 ? -16.345 -5.431 9.575 1.00 79.69 129 LYS A CA 1
ATOM 1000 C C . LYS A 1 129 ? -16.917 -4.616 10.742 1.00 79.69 129 LYS A C 1
ATOM 1002 O O . LYS A 1 129 ? -17.646 -3.662 10.492 1.00 79.69 129 LYS A O 1
ATOM 1007 N N . HIS A 1 130 ? -16.630 -5.014 11.981 1.00 82.81 130 HIS A N 1
ATOM 1008 C CA . HIS A 1 130 ? -17.244 -4.446 13.183 1.00 82.81 130 HIS A CA 1
ATOM 1009 C C . HIS A 1 130 ? -16.637 -3.111 13.627 1.00 82.81 130 HIS A C 1
ATOM 1011 O O . HIS A 1 130 ? -17.320 -2.360 14.309 1.00 82.81 130 HIS A O 1
ATOM 1017 N N . TRP A 1 131 ? -15.425 -2.760 13.183 1.00 83.12 131 TRP A N 1
ATOM 1018 C CA . TRP A 1 131 ? -14.780 -1.475 13.512 1.00 83.12 131 TRP A CA 1
ATOM 1019 C C . TRP A 1 131 ? -15.441 -0.255 12.848 1.00 83.12 131 TRP A C 1
ATOM 1021 O O . TRP A 1 131 ? -15.203 0.883 13.244 1.00 83.12 131 TRP A O 1
ATOM 1031 N N . GLY A 1 132 ? -16.310 -0.468 11.856 1.00 81.88 132 GLY A N 1
ATOM 1032 C CA . GLY A 1 132 ? -17.077 0.602 11.221 1.00 81.88 132 GLY A CA 1
ATOM 1033 C C . GLY A 1 132 ? -16.293 1.391 10.168 1.00 81.88 132 GLY A C 1
ATOM 1034 O O . GLY A 1 132 ? -15.461 0.841 9.444 1.00 81.88 132 GLY A O 1
ATOM 1035 N N . LYS A 1 133 ? -16.636 2.676 10.008 1.00 74.56 133 LYS A N 1
ATOM 1036 C CA . LYS A 1 133 ? -16.035 3.554 8.993 1.00 74.56 133 LYS A CA 1
ATOM 1037 C C . LYS A 1 133 ? -14.714 4.132 9.500 1.00 74.56 133 LYS A C 1
ATOM 1039 O O . LYS A 1 133 ? -14.643 4.620 10.624 1.00 74.56 133 LYS A O 1
ATOM 1044 N N . LYS A 1 134 ? -13.695 4.099 8.638 1.00 77.06 134 LYS A N 1
ATOM 1045 C CA . LYS A 1 134 ? -12.421 4.790 8.861 1.00 77.06 134 LYS A CA 1
ATOM 1046 C C . LYS A 1 134 ? -12.638 6.313 8.917 1.00 77.06 134 LYS A C 1
ATOM 1048 O O . LYS A 1 134 ? -13.610 6.787 8.325 1.00 77.06 134 LYS A O 1
ATOM 1053 N N . PRO A 1 135 ? -11.756 7.072 9.585 1.00 79.06 135 PRO A N 1
ATOM 1054 C CA . PRO A 1 135 ? -11.821 8.532 9.583 1.00 79.06 135 PRO A CA 1
ATOM 1055 C C . PRO A 1 135 ? -11.776 9.096 8.151 1.00 79.06 135 PRO A C 1
ATOM 1057 O O . PRO A 1 135 ? -10.894 8.743 7.374 1.00 79.06 135 PRO A O 1
ATOM 1060 N N . ASP A 1 136 ? -12.719 9.981 7.804 1.00 71.56 136 ASP A N 1
ATOM 1061 C CA . ASP A 1 136 ? -12.821 10.583 6.460 1.00 71.56 136 ASP A CA 1
ATOM 1062 C C . ASP A 1 136 ? -11.673 11.564 6.146 1.00 71.56 136 ASP A C 1
ATOM 1064 O O . ASP A 1 136 ? -11.347 11.799 4.983 1.00 71.56 136 ASP A O 1
ATOM 1068 N N . ALA A 1 137 ? -11.037 12.123 7.180 1.00 72.44 137 ALA A N 1
ATOM 1069 C CA . ALA A 1 137 ? -9.885 13.011 7.064 1.00 72.44 137 ALA A CA 1
ATOM 1070 C C . ALA A 1 137 ? -8.626 12.322 7.608 1.00 72.44 137 ALA A C 1
ATOM 1072 O O . ALA A 1 137 ? -8.383 12.287 8.815 1.00 72.44 137 ALA A O 1
ATOM 1073 N N . GLU A 1 138 ? -7.811 11.781 6.705 1.00 76.38 138 GLU A N 1
ATOM 1074 C CA . GLU A 1 138 ? -6.526 11.166 7.031 1.00 76.38 138 GLU A CA 1
ATOM 1075 C C . GLU A 1 138 ? -5.357 12.088 6.666 1.00 76.38 138 GLU A C 1
ATOM 1077 O O . GLU A 1 138 ? -5.342 12.727 5.610 1.00 76.38 138 GLU A O 1
ATOM 1082 N N . THR A 1 139 ? -4.338 12.130 7.524 1.00 79.25 139 THR A N 1
ATOM 1083 C CA . THR A 1 139 ? -3.078 12.803 7.195 1.00 79.25 139 THR A CA 1
ATOM 1084 C C . THR A 1 139 ? -2.338 12.020 6.109 1.00 79.25 139 THR A C 1
ATOM 1086 O O . THR A 1 139 ? -2.365 10.793 6.087 1.00 79.25 139 THR A O 1
ATOM 1089 N N . ARG A 1 140 ? -1.609 12.700 5.217 1.00 77.31 140 ARG A N 1
ATOM 1090 C CA . ARG A 1 140 ? -0.841 12.054 4.128 1.00 77.31 140 ARG A CA 1
ATOM 1091 C C . ARG A 1 140 ? 0.475 11.411 4.594 1.00 77.31 140 ARG A C 1
ATOM 1093 O O . ARG A 1 140 ? 1.338 11.119 3.768 1.00 77.31 140 ARG A O 1
ATOM 1100 N N . ASP A 1 141 ? 0.640 11.219 5.898 1.00 82.06 141 ASP A N 1
ATOM 1101 C CA . ASP A 1 141 ? 1.833 10.613 6.476 1.00 82.06 141 ASP A CA 1
ATOM 1102 C C . ASP A 1 141 ? 1.898 9.133 6.109 1.00 82.06 141 ASP A C 1
ATOM 1104 O O . ASP A 1 141 ? 0.882 8.441 6.071 1.00 82.06 141 ASP A O 1
ATOM 1108 N N . TYR A 1 142 ? 3.109 8.636 5.872 1.00 81.12 142 TYR A N 1
ATOM 1109 C CA . TYR A 1 142 ? 3.348 7.216 5.663 1.00 81.12 142 TYR A CA 1
ATOM 1110 C C . TYR A 1 142 ? 4.101 6.665 6.860 1.00 81.12 142 TYR A C 1
ATOM 1112 O O . TYR A 1 142 ? 5.298 6.910 7.024 1.00 81.12 142 TYR A O 1
ATOM 1120 N N . VAL A 1 143 ? 3.396 5.949 7.728 1.00 85.62 143 VAL A N 1
ATOM 1121 C CA . VAL A 1 143 ? 3.974 5.460 8.971 1.00 85.62 143 VAL A CA 1
ATOM 1122 C C . VAL A 1 143 ? 3.449 4.062 9.303 1.00 85.62 143 VAL A C 1
ATOM 1124 O O . VAL A 1 143 ? 2.371 3.655 8.878 1.00 85.62 143 VAL A O 1
ATOM 1127 N N . LYS A 1 144 ? 4.275 3.258 9.977 1.00 84.44 144 LYS A N 1
ATOM 1128 C CA . LYS A 1 144 ? 3.976 1.849 10.253 1.00 84.44 144 LYS A CA 1
ATOM 1129 C C . LYS A 1 144 ? 2.769 1.738 11.188 1.00 84.44 144 LYS A C 1
ATOM 1131 O O . LYS A 1 144 ? 2.734 2.437 12.201 1.00 84.44 144 LYS A O 1
ATOM 1136 N N . LEU A 1 145 ? 1.785 0.919 10.845 1.00 86.25 145 LEU A N 1
ATOM 1137 C CA . LEU A 1 145 ? 0.615 0.665 11.687 1.00 86.25 145 LEU A CA 1
ATOM 1138 C C . LEU A 1 145 ? 0.937 -0.419 12.731 1.00 86.25 145 LEU A C 1
ATOM 1140 O O . LEU A 1 145 ? 1.895 -1.170 12.527 1.00 86.25 145 LEU A O 1
ATOM 1144 N N . PRO A 1 146 ? 0.197 -0.473 13.853 1.00 82.62 146 PRO A N 1
ATOM 1145 C CA . PRO A 1 146 ? 0.303 -1.564 14.817 1.00 82.62 146 PRO A CA 1
ATOM 1146 C C . PRO A 1 146 ? -0.100 -2.903 14.188 1.00 82.62 146 PRO A C 1
ATOM 1148 O O . PRO A 1 146 ? -0.797 -2.934 13.166 1.00 82.62 146 PRO A O 1
ATOM 1151 N N . GLU A 1 147 ? 0.320 -3.993 14.834 1.00 77.75 147 GLU A N 1
ATOM 1152 C CA . GLU A 1 147 ? 0.048 -5.372 14.408 1.00 77.75 147 GLU A CA 1
ATOM 1153 C C . GLU A 1 147 ? 0.527 -5.634 12.962 1.00 77.75 147 GLU A C 1
ATOM 1155 O O . GLU A 1 147 ? 1.602 -5.188 12.549 1.00 77.75 147 GLU A O 1
ATOM 1160 N N . ASP A 1 148 ? -0.285 -6.343 12.180 1.00 75.56 148 ASP A N 1
ATOM 1161 C CA . ASP A 1 148 ? -0.022 -6.749 10.800 1.00 75.56 148 ASP A CA 1
ATOM 1162 C C . ASP A 1 148 ? -0.811 -5.918 9.768 1.00 75.56 148 ASP A C 1
ATOM 1164 O O . ASP A 1 148 ? -0.976 -6.307 8.611 1.00 75.56 148 ASP A O 1
ATOM 1168 N N . TYR A 1 149 ? -1.290 -4.726 10.145 1.00 79.44 149 TYR A N 1
ATOM 1169 C CA . TYR A 1 149 ? -2.080 -3.868 9.245 1.00 79.44 149 TYR A CA 1
ATOM 1170 C C . TYR A 1 149 ? -1.237 -3.100 8.205 1.00 79.44 149 TYR A C 1
ATOM 1172 O O . TYR A 1 149 ? -1.786 -2.384 7.352 1.00 79.44 149 TYR A O 1
ATOM 1180 N N . GLY A 1 150 ? 0.091 -3.251 8.244 1.00 82.38 150 GLY A N 1
ATOM 1181 C CA . GLY A 1 150 ? 1.035 -2.683 7.281 1.00 82.38 150 GLY A CA 1
ATOM 1182 C C . GLY A 1 150 ? 1.422 -1.233 7.590 1.00 82.38 150 GLY A C 1
ATOM 1183 O O . GLY A 1 150 ? 1.909 -0.922 8.674 1.00 82.38 150 GLY A O 1
ATOM 1184 N N . PHE A 1 151 ? 1.242 -0.332 6.623 1.00 83.19 151 PHE A N 1
ATOM 1185 C CA . PHE A 1 151 ? 1.601 1.089 6.728 1.00 83.19 151 PHE A CA 1
ATOM 1186 C C . PHE A 1 151 ? 0.410 1.983 6.383 1.00 83.19 151 PHE A C 1
ATOM 1188 O O . PHE A 1 151 ? -0.470 1.580 5.629 1.00 83.19 151 PHE A O 1
ATOM 1195 N N . GLY A 1 152 ? 0.336 3.188 6.937 1.00 84.50 152 GLY A N 1
ATOM 1196 C CA . GLY A 1 152 ? -0.766 4.107 6.673 1.00 84.50 152 GLY A CA 1
ATOM 1197 C C . GLY A 1 152 ? -0.595 5.461 7.342 1.00 84.50 152 GLY A C 1
ATOM 1198 O O . GLY A 1 152 ? 0.502 5.809 7.778 1.00 84.50 152 GLY A O 1
ATOM 1199 N N . SER A 1 153 ? -1.691 6.216 7.410 1.00 86.19 153 SER A N 1
ATOM 1200 C CA . SER A 1 153 ? -1.712 7.536 8.032 1.00 86.19 153 SER A CA 1
ATOM 1201 C C . SER A 1 153 ? -1.594 7.453 9.553 1.00 86.19 153 SER A C 1
ATOM 1203 O O . SER A 1 153 ? -2.006 6.481 10.191 1.00 86.19 153 SER A O 1
ATOM 1205 N N . SER A 1 154 ? -1.039 8.503 10.155 1.00 85.19 154 SER A N 1
ATOM 1206 C CA . SER A 1 154 ? -0.964 8.659 11.611 1.00 85.19 154 SER A CA 1
ATOM 1207 C C . SER A 1 154 ? -2.360 8.701 12.255 1.00 85.19 154 SER A C 1
ATOM 1209 O O . SER A 1 154 ? -2.556 8.144 13.335 1.00 85.19 154 SER A O 1
ATOM 1211 N N . THR A 1 155 ? -3.350 9.281 11.568 1.00 87.38 155 THR A N 1
ATOM 1212 C CA . THR A 1 155 ? -4.766 9.263 11.974 1.00 87.38 155 THR A CA 1
ATOM 1213 C C . THR A 1 155 ? -5.337 7.849 11.965 1.00 87.38 155 THR A C 1
ATOM 1215 O O . THR A 1 155 ? -5.965 7.427 12.934 1.00 87.38 155 THR A O 1
ATOM 1218 N N . LEU A 1 156 ? -5.076 7.092 10.895 1.00 86.00 156 LEU A N 1
ATOM 1219 C CA . LEU A 1 156 ? -5.514 5.706 10.780 1.00 86.00 156 LEU A CA 1
ATOM 1220 C C . LEU A 1 156 ? -4.868 4.822 11.845 1.00 86.00 156 LEU A C 1
ATOM 1222 O O . LEU A 1 156 ? -5.534 3.947 12.385 1.00 86.00 156 LEU A O 1
ATOM 1226 N N . ARG A 1 157 ? -3.599 5.074 12.187 1.00 89.00 157 ARG A N 1
ATOM 1227 C CA . ARG A 1 157 ? -2.924 4.383 13.288 1.00 89.00 157 ARG A CA 1
ATOM 1228 C C . ARG A 1 157 ? -3.696 4.522 14.595 1.00 89.00 157 ARG A C 1
ATOM 1230 O O . ARG A 1 157 ? -4.058 3.505 15.171 1.00 89.00 157 ARG A O 1
ATOM 1237 N N . LYS A 1 158 ? -3.963 5.760 15.025 1.00 89.44 158 LYS A N 1
ATOM 1238 C CA . LYS A 1 158 ? -4.686 6.026 16.278 1.00 89.44 158 LYS A CA 1
ATOM 1239 C C . LYS A 1 158 ? -6.056 5.354 16.280 1.00 89.44 158 LYS A C 1
ATOM 1241 O O . LYS A 1 158 ? -6.424 4.707 17.249 1.00 89.44 158 LYS A O 1
ATOM 1246 N N . TRP A 1 159 ? -6.769 5.432 15.157 1.00 88.31 159 TRP A N 1
ATOM 1247 C CA . TRP A 1 159 ? -8.060 4.767 15.009 1.00 88.31 159 TRP A CA 1
ATOM 1248 C C . TRP A 1 159 ? -7.961 3.239 15.150 1.00 88.31 159 TRP A C 1
ATOM 1250 O O . TRP A 1 159 ? -8.806 2.633 15.800 1.00 88.31 159 TRP A O 1
ATOM 1260 N N . ILE A 1 160 ? -6.937 2.597 14.578 1.00 88.62 160 ILE A N 1
ATOM 1261 C CA . ILE A 1 160 ? -6.720 1.151 14.749 1.00 88.62 160 ILE A CA 1
ATOM 1262 C C . ILE A 1 160 ? -6.419 0.821 16.214 1.00 88.62 160 ILE A C 1
ATOM 1264 O O . ILE A 1 160 ? -7.034 -0.094 16.750 1.00 88.62 160 ILE A O 1
ATOM 1268 N N . GLU A 1 161 ? -5.527 1.572 16.866 1.00 90.12 161 GLU A N 1
ATOM 1269 C CA . GLU A 1 161 ? -5.176 1.375 18.283 1.00 90.12 161 GLU A CA 1
ATOM 1270 C C . GLU A 1 161 ? -6.418 1.454 19.186 1.00 90.12 161 GLU A C 1
ATOM 1272 O O . GLU A 1 161 ? -6.638 0.576 20.017 1.00 90.12 161 GLU A O 1
ATOM 1277 N N . GLU A 1 162 ? -7.286 2.445 18.968 1.00 89.94 162 GLU A N 1
ATOM 1278 C CA . GLU A 1 162 ? -8.540 2.602 19.714 1.00 89.94 162 GLU A CA 1
ATOM 1279 C C . GLU A 1 162 ? -9.526 1.444 19.492 1.00 89.94 162 GLU A C 1
ATOM 1281 O O . GLU A 1 162 ? -10.232 1.043 20.419 1.00 89.94 162 GLU A O 1
ATOM 1286 N N . ASN A 1 163 ? -9.607 0.898 18.273 1.00 89.19 163 ASN A N 1
ATOM 1287 C CA . ASN A 1 163 ? -10.478 -0.246 17.991 1.00 89.19 163 ASN A CA 1
ATOM 1288 C C . ASN A 1 163 ? -9.927 -1.548 18.577 1.00 89.19 163 ASN A C 1
ATOM 1290 O O . ASN A 1 163 ? -10.714 -2.338 19.087 1.00 89.19 163 ASN A O 1
ATOM 1294 N N . ILE A 1 164 ? -8.607 -1.754 18.549 1.00 88.38 164 ILE A N 1
ATOM 1295 C CA . ILE A 1 164 ? -7.968 -2.906 19.199 1.00 88.38 164 ILE A CA 1
ATOM 1296 C C . ILE A 1 164 ? -8.223 -2.853 20.704 1.00 88.38 164 ILE A C 1
ATOM 1298 O O . ILE A 1 164 ? -8.705 -3.832 21.259 1.00 88.38 164 ILE A O 1
ATOM 1302 N N . ALA A 1 165 ? -8.004 -1.702 21.347 1.00 89.75 165 ALA A N 1
ATOM 1303 C CA . ALA A 1 165 ? -8.279 -1.539 22.775 1.00 89.75 165 ALA A CA 1
ATOM 1304 C C . ALA A 1 165 ? -9.755 -1.827 23.118 1.00 89.75 165 ALA A C 1
ATOM 1306 O O . ALA A 1 165 ? -10.052 -2.478 24.118 1.00 89.75 165 ALA A O 1
ATOM 1307 N N . ARG A 1 166 ? -10.694 -1.401 22.260 1.00 86.69 166 ARG A N 1
ATOM 1308 C CA . ARG A 1 166 ? -12.124 -1.711 22.424 1.00 86.69 166 ARG A CA 1
ATOM 1309 C C . ARG A 1 166 ? -12.425 -3.199 22.228 1.00 86.69 166 ARG A C 1
ATOM 1311 O O . ARG A 1 166 ? -13.240 -3.761 22.956 1.00 86.69 166 ARG A O 1
ATOM 1318 N N . ASP A 1 167 ? -11.791 -3.846 21.256 1.00 86.50 167 ASP A N 1
ATOM 1319 C CA . ASP A 1 167 ? -11.922 -5.287 21.037 1.00 86.50 167 ASP A CA 1
ATOM 1320 C C . ASP A 1 167 ? -11.360 -6.078 22.228 1.00 86.50 167 ASP A C 1
ATOM 1322 O O . ASP A 1 167 ? -11.993 -7.028 22.679 1.00 86.50 167 ASP A O 1
ATOM 1326 N N . GLU A 1 168 ? -10.227 -5.659 22.792 1.00 88.19 168 GLU A N 1
ATOM 1327 C CA . GLU A 1 168 ? -9.658 -6.245 24.010 1.00 88.19 168 GLU A CA 1
ATOM 1328 C C . GLU A 1 168 ? -10.606 -6.089 25.203 1.00 88.19 168 GLU A C 1
ATOM 1330 O O . GLU A 1 168 ? -10.889 -7.069 25.887 1.00 88.19 168 GLU A O 1
ATOM 1335 N N . GLU A 1 169 ? -11.174 -4.900 25.414 1.00 86.50 169 GLU A N 1
ATOM 1336 C CA . GLU A 1 169 ? -12.149 -4.663 26.484 1.00 86.50 169 GLU A CA 1
ATOM 1337 C C . GLU A 1 169 ? -13.417 -5.513 26.302 1.00 86.50 169 GLU A C 1
ATOM 1339 O O . GLU A 1 169 ? -13.886 -6.158 27.243 1.00 86.50 169 GLU A O 1
ATOM 1344 N N . THR A 1 170 ? -13.966 -5.572 25.084 1.00 84.81 170 THR A N 1
ATOM 1345 C CA . TH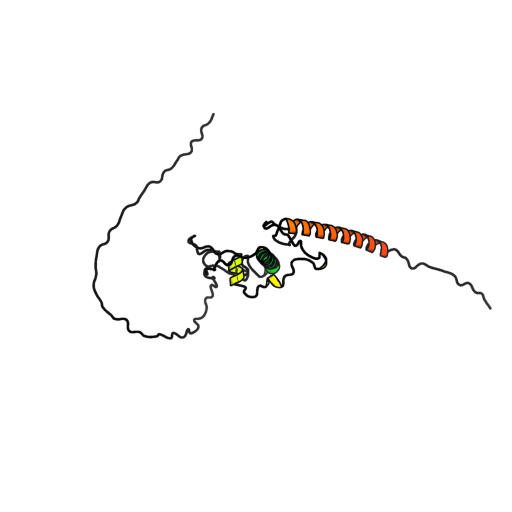R A 1 170 ? -15.141 -6.414 24.801 1.00 84.81 170 THR A CA 1
ATOM 1346 C C . THR A 1 170 ? -14.835 -7.900 24.957 1.00 84.81 170 THR A C 1
ATOM 1348 O O . THR A 1 170 ? -15.699 -8.641 25.426 1.00 84.81 170 THR A O 1
ATOM 1351 N N . LYS A 1 171 ? -13.614 -8.336 24.630 1.00 84.44 171 LYS A N 1
ATOM 1352 C CA . LYS A 1 171 ? -13.154 -9.709 24.841 1.00 84.44 171 LYS A CA 1
ATOM 1353 C C . LYS A 1 171 ? -13.040 -10.038 26.329 1.00 84.44 171 LYS A C 1
ATOM 1355 O O . LYS A 1 171 ? -13.596 -11.048 26.747 1.00 84.44 171 LYS A O 1
ATOM 1360 N N . LEU A 1 172 ? -12.410 -9.173 27.128 1.00 82.50 172 LEU A N 1
ATOM 1361 C CA . LEU A 1 172 ? -12.312 -9.339 28.584 1.00 82.50 172 LEU A CA 1
ATOM 1362 C C . LEU A 1 172 ? -13.704 -9.419 29.228 1.00 82.50 172 LEU A C 1
ATOM 1364 O O . LEU A 1 172 ? -13.973 -10.311 30.029 1.00 82.50 172 LEU A O 1
ATOM 1368 N N . LYS A 1 173 ? -14.624 -8.545 28.806 1.00 80.31 173 LYS A N 1
ATOM 1369 C CA . LYS A 1 173 ? -16.010 -8.540 29.290 1.00 80.31 173 LYS A CA 1
ATOM 1370 C C . LYS A 1 173 ? -16.797 -9.782 28.855 1.00 80.31 173 LYS A C 1
ATOM 1372 O O . LYS A 1 173 ? -17.629 -10.284 29.604 1.00 80.31 173 LYS A O 1
ATOM 1377 N N . ALA A 1 174 ? -16.543 -10.297 27.652 1.00 78.31 174 ALA A N 1
ATOM 1378 C CA . ALA A 1 174 ? -17.148 -11.538 27.177 1.00 78.31 174 ALA A CA 1
ATOM 1379 C C . ALA A 1 174 ? -16.621 -12.772 27.931 1.00 78.31 174 ALA A C 1
ATOM 1381 O O . ALA A 1 174 ? -17.394 -13.696 28.176 1.00 78.31 174 ALA A O 1
ATOM 1382 N N . GLU A 1 175 ? -15.342 -12.789 28.314 1.00 73.19 175 GLU A N 1
ATOM 1383 C CA . GLU A 1 175 ? -14.730 -13.865 29.106 1.00 73.19 175 GLU A CA 1
ATOM 1384 C C . GLU A 1 175 ? -15.237 -13.871 30.562 1.00 73.19 175 GLU A C 1
ATOM 1386 O O . GLU A 1 175 ? -15.535 -14.941 31.097 1.00 73.19 175 GLU A O 1
ATOM 1391 N N . GLU A 1 176 ? -15.441 -12.700 31.173 1.00 71.12 176 GLU A N 1
ATOM 1392 C CA . GLU A 1 176 ? -16.062 -12.559 32.502 1.00 71.12 176 GLU A CA 1
ATOM 1393 C C . GLU A 1 176 ? -17.519 -13.068 32.512 1.00 71.12 176 GLU A C 1
ATOM 1395 O O . GLU A 1 176 ? -17.916 -13.876 33.358 1.00 71.12 176 GLU A O 1
ATOM 1400 N N . GLU A 1 177 ? -18.307 -12.675 31.508 1.00 64.38 177 GLU A N 1
ATOM 1401 C CA . GLU A 1 177 ? -19.700 -13.110 31.345 1.00 64.38 177 GLU A CA 1
ATOM 1402 C C . GLU A 1 177 ? -19.824 -14.598 30.965 1.00 64.38 177 GLU A C 1
ATOM 1404 O O . GLU A 1 177 ? -20.791 -15.264 31.348 1.00 64.38 177 GLU A O 1
ATOM 1409 N N . ALA A 1 178 ? -18.852 -15.155 30.234 1.00 60.31 178 ALA A N 1
ATOM 1410 C CA . ALA A 1 178 ? -18.802 -16.583 29.925 1.00 60.31 178 ALA A CA 1
ATOM 1411 C C . ALA A 1 178 ? -18.446 -17.427 31.161 1.00 60.31 178 ALA A C 1
ATOM 1413 O O . ALA A 1 178 ? -19.023 -18.500 31.341 1.00 60.31 178 ALA A O 1
ATOM 1414 N N . GLY A 1 179 ? -17.573 -16.927 32.043 1.00 56.81 179 GLY A N 1
ATOM 1415 C CA . GLY A 1 179 ? -17.238 -17.580 33.313 1.00 56.81 179 GLY A CA 1
ATOM 1416 C C . GLY A 1 179 ? -18.412 -17.644 34.298 1.00 56.81 179 GLY A C 1
ATOM 1417 O O . GLY A 1 179 ? -18.564 -18.636 35.014 1.00 56.81 179 GLY A O 1
ATOM 1418 N N . SER A 1 180 ? -19.293 -16.639 34.284 1.00 50.22 180 SER A N 1
ATOM 1419 C CA . SER A 1 180 ? -20.478 -16.574 35.155 1.00 50.22 180 SER A CA 1
ATOM 1420 C C . SER A 1 180 ? -21.611 -17.530 34.729 1.00 50.22 180 SER A C 1
ATOM 1422 O O . SER A 1 180 ? -22.363 -18.032 35.566 1.00 50.22 180 SER A O 1
ATOM 1424 N N . ARG A 1 181 ? -21.709 -17.894 33.438 1.00 53.28 181 ARG A N 1
ATOM 1425 C CA . ARG A 1 181 ? -22.767 -18.802 32.931 1.00 53.28 181 ARG A CA 1
ATOM 1426 C C . ARG A 1 181 ? -22.528 -20.292 33.191 1.00 53.28 181 ARG A C 1
ATOM 1428 O O . ARG A 1 181 ? -23.429 -21.090 32.949 1.00 53.28 181 ARG A O 1
ATOM 1435 N N . THR A 1 182 ? -21.370 -20.681 33.719 1.00 51.28 182 THR A N 1
ATOM 1436 C CA . THR A 1 182 ? -21.097 -22.072 34.136 1.00 51.28 182 THR A CA 1
ATOM 1437 C C . THR A 1 182 ? -21.549 -22.400 35.564 1.00 51.28 182 THR A C 1
ATOM 1439 O O . THR A 1 182 ? -21.476 -23.558 35.968 1.00 51.28 182 THR A O 1
ATOM 1442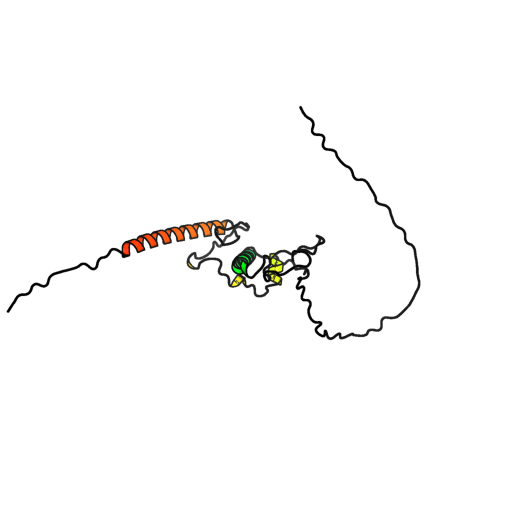 N N . ALA A 1 183 ? -22.064 -21.423 36.320 1.00 49.00 183 ALA A N 1
ATOM 1443 C CA . ALA A 1 183 ? -22.535 -21.608 37.693 1.00 49.00 183 ALA A CA 1
ATOM 1444 C C . ALA A 1 183 ? -24.038 -21.303 37.831 1.00 49.00 183 ALA A C 1
ATOM 1446 O O . ALA A 1 183 ? -24.460 -20.410 38.559 1.00 49.00 183 ALA A O 1
ATOM 1447 N N . SER A 1 184 ? -24.878 -22.075 37.143 1.00 51.28 184 SER A N 1
ATOM 1448 C CA . SER A 1 184 ? -26.240 -22.333 37.618 1.00 51.28 184 SER A CA 1
ATOM 1449 C C . SER A 1 184 ? -26.453 -23.846 37.688 1.00 51.28 184 SER A C 1
ATOM 1451 O O . SER A 1 184 ? -26.552 -24.497 36.647 1.00 51.28 184 SER A O 1
ATOM 1453 N N . PRO A 1 185 ? -26.465 -24.424 38.903 1.00 55.47 185 PRO A N 1
ATOM 1454 C CA . PRO A 1 185 ? -26.762 -25.829 39.120 1.00 55.47 185 PRO A CA 1
ATOM 1455 C C . PRO A 1 185 ? -28.256 -26.058 38.875 1.00 55.47 185 PRO A C 1
ATOM 1457 O O . PRO A 1 185 ? -29.098 -25.325 39.391 1.00 55.47 185 PRO A O 1
ATOM 1460 N N . MET A 1 186 ? -28.607 -27.096 38.119 1.00 44.31 186 MET A N 1
ATOM 1461 C CA . MET A 1 186 ? -29.955 -27.664 38.174 1.00 44.31 186 MET A CA 1
ATOM 1462 C C . MET A 1 186 ? -30.153 -28.330 39.549 1.00 44.31 186 MET A C 1
ATOM 1464 O O . MET A 1 186 ? -29.964 -29.530 39.699 1.00 44.31 186 MET A O 1
ATOM 1468 N N . THR A 1 187 ? -30.509 -27.525 40.549 1.00 51.94 187 THR A N 1
ATOM 1469 C CA . THR A 1 187 ? -30.954 -27.901 41.905 1.00 51.94 187 THR A CA 1
ATOM 1470 C C . THR A 1 187 ? -31.925 -26.787 42.317 1.00 51.94 187 THR A C 1
ATOM 1472 O O . THR A 1 187 ? -31.503 -25.638 42.340 1.00 51.94 187 THR A O 1
ATOM 1475 N N . SER A 1 188 ? -33.214 -26.915 42.640 1.00 52.75 188 SER A N 1
ATOM 1476 C CA . SER A 1 188 ? -34.218 -27.980 42.817 1.00 52.75 188 SER A CA 1
ATOM 1477 C C . SER A 1 188 ? -35.613 -27.279 42.775 1.00 52.75 188 SER A C 1
ATOM 1479 O O . SER A 1 188 ? -35.655 -26.049 42.694 1.00 52.75 188 SER A O 1
ATOM 1481 N N . PRO A 1 189 ? -36.762 -27.980 42.880 1.00 54.25 189 PRO A N 1
ATOM 1482 C CA . PRO A 1 189 ? -37.294 -28.221 44.223 1.00 54.25 189 PRO A CA 1
ATOM 1483 C C . PRO A 1 189 ? -37.806 -29.655 44.406 1.00 54.25 189 PRO A C 1
ATOM 1485 O O . PRO A 1 189 ? -38.626 -30.174 43.655 1.00 54.25 189 PRO A O 1
ATOM 1488 N N . MET A 1 190 ? -37.308 -30.279 45.465 1.00 52.97 190 MET A N 1
ATOM 1489 C CA . MET A 1 190 ? -37.880 -31.467 46.077 1.00 52.97 190 MET A CA 1
ATOM 1490 C C . MET A 1 190 ? -39.230 -31.106 46.715 1.00 52.97 190 MET A C 1
ATOM 1492 O O . MET A 1 190 ? -39.290 -30.098 47.415 1.00 52.97 190 MET A O 1
ATOM 1496 N N . ALA A 1 191 ? -40.254 -31.940 46.487 1.00 50.47 191 ALA A N 1
ATOM 1497 C CA . ALA A 1 191 ? -41.346 -32.317 47.407 1.00 50.47 191 ALA A CA 1
ATOM 1498 C C . ALA A 1 191 ? -42.715 -32.428 46.706 1.00 50.47 191 ALA A C 1
ATOM 1500 O O . ALA A 1 191 ? -43.437 -31.452 46.533 1.00 50.47 191 ALA A O 1
ATOM 1501 N N . SER A 1 192 ? -43.114 -33.663 46.397 1.00 52.47 192 SER A N 1
ATOM 1502 C CA . SER A 1 192 ? -44.516 -34.083 46.472 1.00 52.47 192 SER A CA 1
ATOM 1503 C C . SER A 1 192 ? -44.636 -35.041 47.656 1.00 52.47 192 SER A C 1
ATOM 1505 O O . SER A 1 192 ? -44.073 -36.132 47.586 1.00 52.47 192 SER A O 1
ATOM 1507 N N . PRO A 1 193 ? -45.321 -34.676 48.748 1.00 70.88 193 PRO A N 1
ATOM 1508 C CA . PRO A 1 193 ? -45.863 -35.647 49.677 1.00 70.88 193 PRO A CA 1
ATOM 1509 C C . PRO A 1 193 ? -47.339 -35.864 49.329 1.00 70.88 193 PRO A C 1
ATOM 1511 O O . PRO A 1 193 ? -48.149 -34.941 49.426 1.00 70.88 193 PRO A O 1
ATOM 1514 N N . SER A 1 194 ? -47.718 -37.079 48.941 1.00 50.59 194 SER A N 1
ATOM 1515 C CA . SER A 1 194 ? -49.109 -37.493 49.125 1.00 50.59 194 SER A CA 1
ATOM 1516 C C . SER A 1 194 ? -49.219 -38.984 49.437 1.00 50.59 194 SER A C 1
ATOM 1518 O O . SER A 1 194 ? -48.382 -39.753 48.958 1.00 50.59 194 SER A O 1
ATOM 1520 N N . PRO A 1 195 ? -50.160 -39.355 50.322 1.00 64.06 195 PRO A N 1
ATOM 1521 C CA . PRO A 1 195 ? -50.049 -40.507 51.202 1.00 64.06 195 PRO A CA 1
ATOM 1522 C C . PRO A 1 195 ? -50.737 -41.756 50.644 1.00 64.06 195 PRO A C 1
ATOM 1524 O O . PRO A 1 195 ? -51.426 -41.717 49.629 1.00 64.06 195 PRO A O 1
ATOM 1527 N N . ALA A 1 196 ? -50.502 -42.853 51.357 1.00 60.34 196 ALA A N 1
ATOM 1528 C CA . ALA A 1 196 ? -51.090 -44.166 51.164 1.00 60.34 196 ALA A CA 1
ATOM 1529 C C . ALA A 1 196 ? -52.627 -44.171 51.214 1.00 60.34 196 ALA A C 1
ATOM 1531 O O . ALA A 1 196 ? -53.208 -43.544 52.099 1.00 60.34 196 ALA A O 1
ATOM 1532 N N . ASP A 1 197 ? -53.213 -44.972 50.324 1.00 56.16 197 ASP A N 1
ATOM 1533 C CA . ASP A 1 197 ? -54.320 -45.901 50.586 1.00 56.16 197 ASP A CA 1
ATOM 1534 C C . ASP A 1 197 ? -54.074 -47.177 49.759 1.00 56.16 197 ASP A C 1
ATOM 1536 O O . ASP A 1 197 ? -53.661 -47.040 48.580 1.00 56.16 197 ASP A O 1
#